Protein AF-A0A520YF77-F1 (afdb_monomer)

Radius of gyration: 31.02 Å; Cα contacts (8 Å, |Δi|>4): 211; chains: 1; bounding box: 46×46×124 Å

Secondary structure (DSSP, 8-state):
-HHHHHHHHHHHHHHHHHS---SS---HHHHHHHHHHHHHHHHHHHHHHHHTTTGGGSPPPSS-S---S-EEE--HHHHHHSTT-SS-THHHHHHHHHHHHHHHHHHHHHHHSPPP-S---HHHHHHHHHHHHHHHHHHHHHHHHHHHHHTT-TTHHHHHHHHHHHHHHHHHHHHHHHHTTT--HHHHHHHHHHHHHHHHHHHHHHHHHHHHHHH-HHHHHHHH-EEETTSPPTTS-HHHHHHHHHHHHHHHHHHHHHHHHHHHHHHHHHHHHHT--

Structure (mmCIF, N/CA/C/O backbone):
data_AF-A0A520YF77-F1
#
_entry.id   AF-A0A520YF77-F1
#
loop_
_atom_site.group_PDB
_atom_site.id
_atom_site.type_symbol
_atom_site.label_atom_id
_atom_site.label_alt_id
_atom_site.label_comp_id
_atom_site.label_asym_id
_atom_site.label_entity_id
_atom_site.label_seq_id
_atom_site.pdbx_PDB_ins_code
_atom_site.Cartn_x
_atom_site.Cartn_y
_atom_site.Cartn_z
_atom_site.occupancy
_atom_site.B_iso_or_equiv
_atom_site.auth_seq_id
_atom_site.auth_comp_id
_atom_site.auth_asym_id
_atom_site.auth_atom_id
_atom_site.pdbx_PDB_model_num
ATOM 1 N N . MET A 1 1 ? -12.487 7.272 -6.185 1.00 71.00 1 MET A N 1
ATOM 2 C CA . MET A 1 1 ? -12.029 6.164 -7.053 1.00 71.00 1 MET A CA 1
ATOM 3 C C . MET A 1 1 ? -12.405 6.350 -8.511 1.00 71.00 1 MET A C 1
ATOM 5 O O . MET A 1 1 ? -11.499 6.341 -9.326 1.00 71.00 1 MET A O 1
ATOM 9 N N . ALA A 1 2 ? -13.673 6.604 -8.851 1.00 75.56 2 ALA A N 1
ATOM 10 C CA . ALA A 1 2 ? -14.076 6.861 -10.242 1.00 75.56 2 ALA A CA 1
ATOM 11 C C . ALA A 1 2 ? -13.262 7.978 -10.929 1.00 75.56 2 ALA A C 1
ATOM 13 O O . ALA A 1 2 ? -12.755 7.780 -12.025 1.00 75.56 2 ALA A O 1
ATOM 14 N N . PHE A 1 3 ? -13.046 9.108 -10.247 1.00 80.12 3 PHE A N 1
ATOM 15 C CA . PHE A 1 3 ? -12.202 10.193 -10.764 1.00 80.12 3 PHE A CA 1
ATOM 16 C C . PHE A 1 3 ? -10.770 9.737 -11.097 1.00 80.12 3 PHE A C 1
ATOM 18 O O . PHE A 1 3 ? -10.266 10.017 -12.179 1.00 80.12 3 PHE A O 1
ATOM 25 N N . TRP A 1 4 ? -10.137 8.980 -10.195 1.00 78.56 4 TRP A N 1
ATOM 26 C CA . TRP A 1 4 ? -8.802 8.426 -10.428 1.00 78.56 4 TRP A CA 1
ATOM 27 C C . TRP A 1 4 ? -8.780 7.478 -11.627 1.00 78.56 4 TRP A C 1
ATOM 29 O O . TRP A 1 4 ? -7.875 7.569 -12.445 1.00 78.56 4 TRP A O 1
ATOM 39 N N . LEU A 1 5 ? -9.786 6.608 -11.752 1.00 77.56 5 LEU A N 1
ATOM 40 C CA . LEU A 1 5 ? -9.884 5.684 -12.878 1.00 77.56 5 LEU A CA 1
ATOM 41 C C . LEU A 1 5 ? -9.918 6.419 -14.208 1.00 77.56 5 LEU A C 1
ATOM 43 O O . LEU A 1 5 ? -9.192 6.055 -15.124 1.00 77.56 5 LEU A O 1
ATOM 47 N N . ILE A 1 6 ? -10.731 7.470 -14.297 1.00 83.50 6 ILE A N 1
ATOM 48 C CA . ILE A 1 6 ? -10.838 8.289 -15.504 1.00 83.50 6 ILE A CA 1
ATOM 49 C C . ILE A 1 6 ? -9.482 8.918 -15.839 1.00 83.50 6 ILE A C 1
ATOM 51 O O . ILE A 1 6 ? -9.039 8.833 -16.982 1.00 83.50 6 ILE A O 1
ATOM 55 N N . LEU A 1 7 ? -8.788 9.480 -14.843 1.00 83.94 7 LEU A N 1
ATOM 56 C CA . LEU A 1 7 ? -7.455 10.051 -15.043 1.00 83.94 7 LEU A CA 1
ATOM 57 C C . LEU A 1 7 ? -6.420 9.003 -15.468 1.00 83.94 7 LEU A C 1
ATOM 59 O O . LEU A 1 7 ? -5.657 9.251 -16.398 1.00 83.94 7 LEU A O 1
ATOM 63 N N . ALA A 1 8 ? -6.395 7.835 -14.824 1.00 79.81 8 ALA A N 1
ATOM 64 C CA . ALA A 1 8 ? -5.453 6.764 -15.136 1.00 79.81 8 ALA A CA 1
ATOM 65 C C . ALA A 1 8 ? -5.700 6.190 -16.539 1.00 79.81 8 ALA A C 1
ATOM 67 O O . ALA A 1 8 ? -4.754 6.045 -17.313 1.00 79.81 8 ALA A O 1
ATOM 68 N N . MET A 1 9 ? -6.964 5.933 -16.894 1.00 81.19 9 MET A N 1
ATOM 69 C CA . MET A 1 9 ? -7.353 5.493 -18.237 1.00 81.19 9 MET A CA 1
ATOM 70 C C . MET A 1 9 ? -6.983 6.536 -19.292 1.00 81.19 9 MET A C 1
ATOM 72 O O . MET A 1 9 ? -6.392 6.178 -20.310 1.00 81.19 9 MET A O 1
ATOM 76 N N . GLY A 1 10 ? -7.270 7.817 -19.042 1.00 85.88 10 GLY A N 1
ATOM 77 C CA . GLY A 1 10 ? -6.910 8.910 -19.944 1.00 85.88 10 GLY A CA 1
ATOM 78 C C . GLY A 1 10 ? -5.399 9.028 -20.142 1.00 85.88 10 GLY A C 1
ATOM 79 O O . GLY A 1 10 ? -4.934 9.087 -21.276 1.00 85.88 10 GLY A O 1
ATOM 80 N N . ALA A 1 11 ? -4.619 8.981 -19.059 1.00 85.25 11 ALA A N 1
ATOM 81 C CA . ALA A 1 11 ? -3.161 9.066 -19.114 1.00 85.25 11 ALA A CA 1
ATOM 82 C C . ALA A 1 11 ? -2.529 7.865 -19.835 1.00 85.25 11 ALA A C 1
ATOM 84 O O . ALA A 1 11 ? -1.642 8.053 -20.666 1.00 85.25 11 ALA A O 1
ATOM 85 N N . CYS A 1 12 ? -3.001 6.642 -19.569 1.00 82.25 12 CYS A N 1
ATOM 86 C CA . CYS A 1 12 ? -2.515 5.447 -20.261 1.00 82.25 12 CYS A CA 1
ATOM 87 C C . CYS A 1 12 ? -2.888 5.474 -21.748 1.00 82.25 12 CYS A C 1
ATOM 89 O O . CYS A 1 12 ? -2.038 5.201 -22.590 1.00 82.25 12 CYS A O 1
ATOM 91 N N . SER A 1 13 ? -4.123 5.867 -22.081 1.00 81.12 13 SER A N 1
ATOM 92 C CA . SER A 1 13 ? -4.574 5.989 -23.475 1.00 81.12 13 SER A CA 1
ATOM 93 C C . SER A 1 13 ? -3.751 7.029 -24.231 1.00 81.12 13 SER A C 1
ATOM 95 O O . SER A 1 13 ? -3.261 6.755 -25.325 1.00 81.12 13 SER A O 1
ATOM 97 N N . LEU A 1 14 ? -3.523 8.196 -23.618 1.00 85.69 14 LEU A N 1
ATOM 98 C CA . LEU A 1 14 ? -2.679 9.241 -24.185 1.00 85.69 14 LEU A CA 1
ATOM 99 C C . LEU A 1 14 ? -1.246 8.732 -24.390 1.00 85.69 14 LEU A C 1
ATOM 101 O O . LEU A 1 14 ? -0.686 8.907 -25.468 1.00 85.69 14 LEU A O 1
ATOM 105 N N . ARG A 1 15 ? -0.668 8.041 -23.401 1.00 81.88 15 ARG A N 1
ATOM 106 C CA . ARG A 1 15 ? 0.686 7.473 -23.488 1.00 81.88 15 ARG A CA 1
ATOM 107 C C . ARG A 1 15 ? 0.819 6.477 -24.637 1.00 81.88 15 ARG A C 1
ATOM 109 O O . ARG A 1 15 ? 1.779 6.576 -25.392 1.00 81.88 15 ARG A O 1
ATOM 116 N N . VAL A 1 16 ? -0.141 5.565 -24.787 1.00 79.94 16 VAL A N 1
ATOM 117 C CA . VAL A 1 16 ? -0.168 4.592 -25.889 1.00 79.94 16 VAL A CA 1
ATOM 118 C C . VAL A 1 16 ? -0.335 5.301 -27.236 1.00 79.94 16 VAL A C 1
ATOM 120 O O . VAL A 1 16 ? 0.355 4.955 -28.186 1.00 79.94 16 VAL A O 1
ATOM 123 N N . SER A 1 17 ? -1.176 6.338 -27.317 1.00 80.12 17 SER A N 1
ATOM 124 C CA . SER A 1 17 ? -1.378 7.099 -28.561 1.00 80.12 17 SER A CA 1
ATOM 125 C C . SER A 1 17 ? -0.153 7.920 -28.989 1.00 80.12 17 SER A C 1
ATOM 127 O O . SER A 1 17 ? 0.119 8.042 -30.181 1.00 80.12 17 SER A O 1
ATOM 129 N N . LEU A 1 18 ? 0.601 8.465 -28.025 1.00 82.12 18 LEU A N 1
ATOM 130 C CA . LEU A 1 18 ? 1.803 9.272 -28.269 1.00 82.12 18 LEU A CA 1
ATOM 131 C C . LEU A 1 18 ? 3.067 8.420 -28.441 1.00 82.12 18 LEU A C 1
ATOM 133 O O . LEU A 1 18 ? 4.043 8.889 -29.024 1.00 82.12 18 LEU A O 1
ATOM 137 N N . GLY A 1 19 ? 3.063 7.184 -27.937 1.00 69.25 19 GLY A N 1
ATOM 138 C CA . GLY A 1 19 ? 4.111 6.184 -28.132 1.00 69.25 19 GLY A CA 1
ATOM 139 C C . GLY A 1 19 ? 4.112 5.643 -29.561 1.00 69.25 19 GLY A C 1
ATOM 140 O O . GLY A 1 19 ? 3.800 4.482 -29.773 1.00 69.25 19 GLY A O 1
ATOM 141 N N . SER A 1 20 ? 4.395 6.523 -30.522 1.00 53.84 20 SER A N 1
ATOM 142 C CA . SER A 1 20 ? 4.645 6.298 -31.951 1.00 53.84 20 SER A CA 1
ATOM 143 C C . SER A 1 20 ? 4.077 5.009 -32.564 1.00 53.84 20 SER A C 1
ATOM 145 O O . SER A 1 20 ? 4.687 3.938 -32.532 1.00 53.84 20 SER A O 1
ATOM 147 N N . VAL A 1 21 ? 2.955 5.220 -33.246 1.00 50.84 21 VAL A N 1
ATOM 148 C CA . VAL A 1 21 ? 2.422 4.513 -34.412 1.00 50.84 21 VAL A CA 1
ATOM 149 C C . VAL A 1 21 ? 3.535 4.161 -35.419 1.00 50.84 21 VAL A C 1
ATOM 151 O O . VAL A 1 21 ? 3.810 4.901 -36.358 1.00 50.84 21 VAL A O 1
ATOM 154 N N . GLY A 1 22 ? 4.183 3.012 -35.245 1.00 52.59 22 GLY A N 1
ATOM 155 C CA . GLY A 1 22 ? 4.529 2.170 -36.388 1.00 52.59 22 GLY A CA 1
ATOM 156 C C . GLY A 1 22 ? 3.291 1.330 -36.675 1.00 52.59 22 GLY A C 1
ATOM 157 O O . GLY A 1 22 ? 2.716 0.799 -35.733 1.00 52.59 22 GLY A O 1
ATOM 158 N N . ALA A 1 23 ? 2.831 1.253 -37.922 1.00 52.69 23 ALA A N 1
ATOM 159 C CA . ALA A 1 23 ? 1.575 0.612 -38.337 1.00 52.69 23 ALA A CA 1
ATOM 160 C C . ALA A 1 23 ? 1.544 -0.932 -38.170 1.00 52.69 23 ALA A C 1
ATOM 162 O O . ALA A 1 23 ? 1.091 -1.653 -39.054 1.00 52.69 23 ALA A O 1
ATOM 163 N N . GLY A 1 24 ? 2.061 -1.453 -37.058 1.00 61.75 24 GLY A N 1
ATOM 164 C CA . GLY A 1 24 ? 1.912 -2.830 -36.616 1.00 61.75 24 GLY A CA 1
ATOM 165 C C . GLY A 1 24 ? 0.751 -2.944 -35.632 1.00 61.75 24 GLY A C 1
ATOM 166 O O . GLY A 1 24 ? 0.480 -2.027 -34.857 1.00 61.75 24 GLY A O 1
ATOM 167 N N . SER A 1 25 ? 0.048 -4.073 -35.671 1.00 64.88 25 SER A N 1
ATOM 168 C CA . SER A 1 25 ? -0.986 -4.429 -34.698 1.00 64.88 25 SER A CA 1
ATOM 169 C C . SER A 1 25 ? -0.480 -4.235 -33.267 1.00 64.88 25 SER A C 1
ATOM 171 O O . SER A 1 25 ? 0.613 -4.700 -32.945 1.00 64.88 25 SER A O 1
ATOM 173 N N . THR A 1 26 ? -1.274 -3.587 -32.411 1.00 69.62 26 THR A N 1
ATOM 174 C CA . THR A 1 26 ? -0.996 -3.482 -30.974 1.00 69.62 26 THR A CA 1
ATOM 175 C C . THR A 1 26 ? -0.828 -4.881 -30.390 1.00 69.62 26 THR A C 1
ATOM 177 O O . THR A 1 26 ? -1.806 -5.611 -30.237 1.00 69.62 26 THR A O 1
ATOM 180 N N . ASP A 1 27 ? 0.411 -5.261 -30.090 1.00 83.69 27 ASP A N 1
ATOM 181 C CA . ASP A 1 27 ? 0.684 -6.526 -29.426 1.00 83.69 27 ASP A CA 1
ATOM 182 C C . ASP A 1 27 ? 0.182 -6.464 -27.977 1.00 83.69 27 ASP A C 1
ATOM 184 O O . ASP A 1 27 ? 0.326 -5.453 -27.276 1.00 83.69 27 ASP A O 1
ATOM 188 N N . LEU A 1 28 ? -0.409 -7.566 -27.517 1.00 84.44 28 LEU A N 1
ATOM 189 C CA . LEU A 1 28 ? -0.899 -7.695 -26.150 1.00 84.44 28 LEU A CA 1
ATOM 190 C C . LEU A 1 28 ? 0.247 -7.510 -25.148 1.00 84.44 28 LEU A C 1
ATOM 192 O O . LEU A 1 28 ? 0.018 -6.953 -24.077 1.00 84.44 28 LEU A O 1
ATOM 196 N N . GLY A 1 29 ? 1.476 -7.898 -25.508 1.00 84.88 29 GLY A N 1
ATOM 197 C CA . GLY A 1 29 ? 2.669 -7.685 -24.687 1.00 84.88 29 GLY A CA 1
ATOM 198 C C . GLY A 1 29 ? 2.919 -6.213 -24.338 1.00 84.88 29 GLY A C 1
ATOM 199 O O . GLY A 1 29 ? 3.273 -5.906 -23.200 1.00 84.88 29 GLY A O 1
ATOM 200 N N . THR A 1 30 ? 2.655 -5.292 -25.271 1.00 84.75 30 THR A N 1
ATOM 201 C CA . THR A 1 30 ? 2.809 -3.845 -25.048 1.00 84.75 30 THR A CA 1
ATOM 202 C C . THR A 1 30 ? 1.647 -3.261 -24.245 1.00 84.75 30 THR A C 1
ATOM 204 O O . THR A 1 30 ? 1.854 -2.380 -23.413 1.00 84.75 30 THR A O 1
ATOM 207 N N . ALA A 1 31 ? 0.418 -3.740 -24.459 1.00 88.06 31 ALA A N 1
ATOM 208 C CA . ALA A 1 31 ? -0.769 -3.215 -23.778 1.00 88.06 31 ALA A CA 1
ATOM 209 C C . ALA A 1 31 ? -0.937 -3.747 -22.342 1.00 88.06 31 ALA A C 1
ATOM 211 O O . ALA A 1 31 ? -1.440 -3.037 -21.466 1.00 88.06 31 ALA A O 1
ATOM 212 N N . LEU A 1 32 ? -0.519 -4.991 -22.090 1.00 92.62 32 LEU A N 1
ATOM 213 C CA . LEU A 1 32 ? -0.766 -5.714 -20.843 1.00 92.62 32 LEU A CA 1
ATOM 214 C C . LEU A 1 32 ? -0.290 -4.964 -19.584 1.00 92.62 32 LEU A C 1
ATOM 216 O O . LEU A 1 32 ? -1.088 -4.856 -18.653 1.00 92.62 32 LEU A O 1
ATOM 220 N N . PRO A 1 33 ? 0.927 -4.393 -19.519 1.00 93.31 33 PRO A N 1
ATOM 221 C CA . PRO A 1 33 ? 1.383 -3.634 -18.354 1.00 93.31 33 PRO A CA 1
ATOM 222 C C . PRO A 1 33 ? 0.439 -2.491 -17.970 1.00 93.31 33 PRO A C 1
ATOM 224 O O . PRO A 1 33 ? 0.083 -2.347 -16.803 1.00 93.31 33 PRO A O 1
ATOM 227 N N . TYR A 1 34 ? -0.042 -1.725 -18.951 1.00 92.19 34 TYR A N 1
ATOM 228 C CA . TYR A 1 34 ? -0.964 -0.611 -18.718 1.00 92.19 34 TYR A CA 1
ATOM 229 C C . TYR A 1 34 ? -2.345 -1.094 -18.264 1.00 92.19 34 TYR A C 1
ATOM 231 O O . TYR A 1 34 ? -2.938 -0.513 -17.354 1.00 92.19 34 TY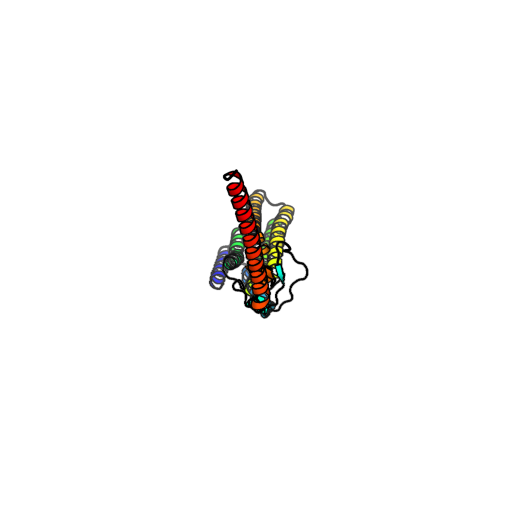R A O 1
ATOM 239 N N . ILE A 1 35 ? -2.837 -2.191 -18.850 1.00 92.56 35 ILE A N 1
ATOM 240 C CA . ILE A 1 35 ? -4.085 -2.832 -18.416 1.00 92.56 35 ILE A CA 1
ATOM 241 C C . ILE A 1 35 ? -3.956 -3.281 -16.958 1.00 92.56 35 ILE A C 1
ATOM 243 O O . ILE A 1 35 ? -4.830 -2.981 -16.145 1.00 92.56 35 ILE A O 1
ATOM 247 N N . LEU A 1 36 ? -2.856 -3.950 -16.600 1.00 96.12 36 LEU A N 1
ATOM 248 C CA . LEU A 1 36 ? -2.612 -4.417 -15.237 1.00 96.12 36 LEU A CA 1
ATOM 249 C C . LEU A 1 36 ? -2.543 -3.253 -14.244 1.00 96.12 36 LEU A C 1
ATOM 251 O O . LEU A 1 36 ? -3.187 -3.319 -13.200 1.00 96.12 36 LEU A O 1
ATOM 255 N N . VAL A 1 37 ? -1.834 -2.174 -14.582 1.00 94.19 37 VAL A N 1
ATOM 256 C CA . VAL A 1 37 ? -1.714 -0.966 -13.748 1.00 94.19 37 VAL A CA 1
ATOM 257 C C . VAL A 1 37 ? -3.080 -0.367 -13.391 1.00 94.19 37 VAL A C 1
ATOM 259 O O . VAL A 1 37 ? -3.278 0.095 -12.267 1.00 94.19 37 VAL A O 1
ATOM 262 N N . ILE A 1 38 ? -4.037 -0.390 -14.321 1.00 91.44 38 ILE A N 1
ATOM 263 C CA . ILE A 1 38 ? -5.386 0.148 -14.100 1.00 91.44 38 ILE A CA 1
ATOM 264 C C . ILE A 1 38 ? -6.272 -0.862 -13.360 1.00 91.44 38 ILE A C 1
ATOM 266 O O . ILE A 1 38 ? -6.973 -0.507 -12.410 1.00 91.44 38 ILE A O 1
ATOM 270 N N . VAL A 1 39 ? -6.273 -2.118 -13.809 1.00 94.62 39 VAL A N 1
ATOM 271 C CA . VAL A 1 39 ? -7.269 -3.121 -13.407 1.00 94.62 39 VAL A CA 1
ATOM 272 C C . VAL A 1 39 ? -6.913 -3.790 -12.082 1.00 94.62 39 VAL A C 1
ATOM 274 O O . VAL A 1 39 ? -7.801 -4.016 -11.260 1.00 94.62 39 VAL A O 1
ATOM 277 N N . MET A 1 40 ? -5.638 -4.093 -11.833 1.00 97.00 40 MET A N 1
ATOM 278 C CA . MET A 1 40 ? -5.222 -4.844 -10.642 1.00 97.00 40 MET A CA 1
ATOM 279 C C . MET A 1 40 ? -5.618 -4.192 -9.312 1.00 97.00 40 MET A C 1
ATOM 281 O O . MET A 1 40 ? -6.241 -4.892 -8.510 1.00 97.00 40 MET A O 1
ATOM 285 N N . PRO A 1 41 ? -5.406 -2.882 -9.064 1.00 94.88 41 PRO A N 1
ATOM 286 C CA . PRO A 1 41 ? -5.855 -2.278 -7.810 1.00 94.88 41 PRO A CA 1
ATOM 287 C C . PRO A 1 41 ? -7.380 -2.360 -7.625 1.00 94.88 41 PRO A C 1
ATOM 289 O O . PRO A 1 41 ? -7.849 -2.532 -6.500 1.00 94.88 41 PRO A O 1
ATOM 292 N N . LEU A 1 42 ? -8.175 -2.315 -8.703 1.00 95.06 42 LEU A N 1
ATOM 293 C CA . LEU A 1 42 ? -9.632 -2.483 -8.625 1.00 95.06 42 LEU A CA 1
ATOM 294 C C . LEU A 1 42 ? -10.037 -3.913 -8.288 1.00 95.06 42 LEU A C 1
ATOM 296 O O . LEU A 1 42 ? -10.900 -4.125 -7.434 1.00 95.06 42 LEU A O 1
ATOM 300 N N . VAL A 1 43 ? -9.407 -4.889 -8.942 1.00 97.12 43 VAL A N 1
ATOM 301 C CA . VAL A 1 43 ? -9.629 -6.309 -8.657 1.00 97.12 43 VAL A CA 1
ATOM 302 C C . VAL A 1 43 ? -9.255 -6.598 -7.206 1.00 97.12 43 VAL A C 1
ATOM 304 O O . VAL A 1 43 ? -10.050 -7.187 -6.475 1.00 97.12 43 VAL A O 1
ATOM 307 N N . SER A 1 44 ? -8.105 -6.107 -6.741 1.00 97.69 44 SER A N 1
ATOM 308 C CA . SER A 1 44 ? -7.680 -6.239 -5.347 1.00 97.69 44 SER A CA 1
ATOM 309 C C . SER A 1 44 ? -8.626 -5.545 -4.366 1.00 97.69 44 SER A C 1
ATOM 311 O O . SER A 1 44 ? -8.935 -6.130 -3.331 1.00 97.69 44 SER A O 1
ATOM 313 N N . MET A 1 45 ? -9.151 -4.355 -4.688 1.00 97.31 45 MET A N 1
ATOM 314 C CA . MET A 1 45 ? -10.188 -3.685 -3.888 1.00 97.31 45 MET A CA 1
ATOM 315 C C . MET A 1 45 ? -11.436 -4.563 -3.758 1.00 97.31 45 MET A C 1
ATOM 317 O O . MET A 1 45 ? -11.922 -4.783 -2.650 1.00 97.31 45 MET A O 1
ATOM 321 N N . GLY A 1 46 ? -11.955 -5.073 -4.879 1.00 97.62 46 GLY A N 1
ATOM 322 C CA . GLY A 1 46 ? -13.161 -5.902 -4.906 1.00 97.62 46 GLY A CA 1
ATOM 323 C C . GLY A 1 46 ? -12.985 -7.205 -4.126 1.00 97.62 46 GLY A C 1
ATOM 324 O O . GLY A 1 46 ? -13.827 -7.553 -3.295 1.00 97.62 46 GLY A O 1
ATOM 325 N N . LEU A 1 47 ? -11.854 -7.885 -4.327 1.00 98.25 47 LEU A N 1
ATOM 326 C CA . LEU A 1 47 ? -11.503 -9.094 -3.585 1.00 98.25 47 LEU A CA 1
ATOM 327 C C . LEU A 1 47 ? -11.349 -8.815 -2.087 1.00 98.25 47 LEU A C 1
ATOM 329 O O . LEU A 1 47 ? -11.903 -9.555 -1.279 1.00 98.25 47 LEU A O 1
ATOM 333 N N . ALA A 1 48 ? -10.668 -7.733 -1.703 1.00 97.94 48 ALA A N 1
ATOM 334 C CA . ALA A 1 48 ? -10.502 -7.358 -0.302 1.00 97.94 48 ALA A CA 1
ATOM 335 C C . ALA A 1 48 ? -11.834 -6.983 0.360 1.00 97.94 48 ALA A C 1
ATOM 337 O O . ALA A 1 48 ? -12.068 -7.352 1.508 1.00 97.94 48 ALA A O 1
ATOM 338 N N . LEU A 1 49 ? -12.735 -6.291 -0.347 1.00 97.88 49 LEU A N 1
ATOM 339 C CA . LEU A 1 49 ? -14.069 -5.962 0.165 1.00 97.88 49 LEU A CA 1
ATOM 340 C C . LEU A 1 49 ? -14.895 -7.218 0.443 1.00 97.88 49 LEU A C 1
ATOM 342 O O . LEU A 1 49 ? -15.619 -7.249 1.437 1.00 97.88 49 LEU A O 1
ATOM 346 N N . LYS A 1 50 ? -14.769 -8.237 -0.415 1.00 98.12 50 LYS A N 1
ATOM 347 C CA . LYS A 1 50 ? -15.410 -9.541 -0.226 1.00 98.12 50 LYS A CA 1
ATOM 348 C C . LYS A 1 50 ? -14.765 -10.325 0.917 1.00 98.12 50 LYS A C 1
ATOM 350 O O . LYS A 1 50 ? -15.478 -10.842 1.768 1.00 98.12 50 LYS A O 1
ATOM 355 N N . TRP A 1 51 ? -13.435 -10.401 0.957 1.00 98.00 51 TRP A N 1
ATOM 356 C CA . TRP A 1 51 ? -12.705 -11.148 1.987 1.00 98.00 51 TRP A CA 1
ATOM 357 C C . TRP A 1 51 ? -12.942 -10.548 3.377 1.00 98.00 51 TRP A C 1
ATOM 359 O O . TRP A 1 51 ? -13.242 -11.257 4.332 1.00 98.00 51 TRP A O 1
ATOM 369 N N . PHE A 1 52 ? -12.873 -9.224 3.495 1.00 97.81 52 PHE A N 1
ATOM 370 C CA . PHE A 1 52 ? -13.041 -8.509 4.757 1.00 97.81 52 PHE A CA 1
ATOM 371 C C . PHE A 1 52 ? -14.489 -8.080 5.026 1.00 97.81 52 PHE A C 1
ATOM 373 O O . PHE A 1 52 ? -14.704 -7.121 5.770 1.00 97.81 52 PHE A O 1
ATOM 380 N N . ALA A 1 53 ? -15.480 -8.767 4.443 1.00 97.25 53 ALA A N 1
ATOM 381 C CA . ALA A 1 53 ? -16.895 -8.490 4.697 1.00 97.25 53 ALA A CA 1
ATOM 382 C C . ALA A 1 53 ? -17.207 -8.516 6.206 1.00 97.25 53 ALA A C 1
ATOM 384 O O . ALA A 1 53 ? -17.794 -7.562 6.717 1.00 97.25 53 ALA A O 1
ATOM 385 N N . ASP A 1 54 ? -16.667 -9.518 6.910 1.00 96.19 54 ASP A N 1
ATOM 386 C CA . ASP A 1 54 ? -16.789 -9.716 8.360 1.00 96.19 54 ASP A CA 1
ATOM 387 C C . ASP A 1 54 ? -15.507 -9.349 9.126 1.00 96.19 54 ASP A C 1
ATOM 389 O O . ASP A 1 54 ? -15.141 -9.990 10.114 1.00 96.19 54 ASP A O 1
ATOM 393 N N . GLY A 1 55 ? -14.792 -8.315 8.670 1.00 94.75 55 GLY A N 1
ATOM 394 C CA . GLY A 1 55 ? -13.491 -7.921 9.224 1.00 94.75 55 GLY A CA 1
ATOM 395 C C . GLY A 1 55 ? -13.463 -7.739 10.750 1.00 94.75 55 GLY A C 1
ATOM 396 O O . GLY A 1 55 ? -12.482 -8.112 11.388 1.00 94.75 55 GLY A O 1
ATOM 397 N N . GLU A 1 56 ? -14.550 -7.241 11.345 1.00 93.25 56 GLU A N 1
ATOM 398 C CA . GLU A 1 56 ? -14.676 -7.011 12.796 1.00 93.25 56 GLU A CA 1
ATOM 399 C C . GLU A 1 56 ? -14.756 -8.296 13.636 1.00 93.25 56 GLU A C 1
ATOM 401 O O . GLU A 1 56 ? -14.463 -8.265 14.833 1.00 93.25 56 GLU A O 1
ATOM 406 N N . ASN A 1 57 ? -15.169 -9.409 13.026 1.00 93.50 57 ASN A N 1
ATOM 407 C CA . ASN A 1 57 ? -15.343 -10.699 13.698 1.00 93.50 57 ASN A CA 1
ATOM 408 C C . ASN A 1 57 ? -14.128 -11.620 13.515 1.00 93.50 57 ASN A C 1
ATOM 410 O O . ASN A 1 57 ? -14.104 -12.728 14.047 1.00 93.50 57 ASN A O 1
ATOM 414 N N . MET A 1 58 ? -13.115 -11.181 12.762 1.00 95.19 58 MET A N 1
ATOM 415 C CA . MET A 1 58 ? -11.902 -11.963 12.546 1.00 95.19 58 MET A CA 1
ATOM 416 C C . MET A 1 58 ? -11.104 -12.130 13.843 1.00 95.19 58 MET A C 1
ATOM 418 O O . MET A 1 58 ? -11.059 -11.242 14.698 1.00 95.19 58 MET A O 1
ATOM 422 N N . ALA A 1 59 ? -10.434 -13.277 13.969 1.00 93.12 59 ALA A N 1
ATOM 423 C CA . ALA A 1 59 ? -9.634 -13.595 15.141 1.00 93.12 59 ALA A CA 1
ATOM 424 C C . ALA A 1 59 ? -8.520 -12.559 15.370 1.00 93.12 59 ALA A C 1
ATOM 426 O O . ALA A 1 59 ? -7.833 -12.114 14.445 1.00 93.12 59 ALA A O 1
ATOM 427 N N . GLN A 1 60 ? -8.328 -12.192 16.637 1.00 92.50 60 GLN A N 1
ATOM 428 C CA . GLN A 1 60 ? -7.199 -11.366 17.047 1.00 92.50 60 GLN A CA 1
ATOM 429 C C . GLN A 1 60 ? -5.910 -12.185 16.923 1.00 92.50 60 GLN A C 1
ATOM 431 O O . GLN A 1 60 ? -5.898 -13.342 17.333 1.00 92.50 60 GLN A O 1
ATOM 436 N N . PRO A 1 61 ? -4.806 -11.629 16.405 1.00 90.06 61 PRO A N 1
ATOM 437 C CA . PRO A 1 61 ? -3.647 -12.457 16.122 1.00 90.06 61 PRO A CA 1
ATOM 438 C C . PRO A 1 61 ? -2.732 -12.573 17.353 1.00 90.06 61 PRO A C 1
ATOM 440 O O . PRO A 1 61 ? -2.411 -11.561 17.987 1.00 90.06 61 PRO A O 1
ATOM 443 N N . ASP A 1 62 ? -2.244 -13.782 17.638 1.00 87.50 62 ASP A N 1
ATOM 444 C CA . ASP A 1 62 ? -1.575 -14.144 18.902 1.00 87.50 62 ASP A CA 1
ATOM 445 C C . ASP A 1 62 ? -0.328 -13.305 19.218 1.00 87.50 62 ASP A C 1
ATOM 447 O O . ASP A 1 62 ? -0.113 -12.857 20.349 1.00 87.50 62 ASP A O 1
ATOM 451 N N . LEU A 1 63 ? 0.489 -13.025 18.197 1.00 85.19 63 LEU A N 1
ATOM 452 C CA . LEU A 1 63 ? 1.745 -12.292 18.359 1.00 85.19 63 LEU A CA 1
ATOM 453 C C . LEU A 1 63 ? 1.517 -10.785 18.559 1.00 85.19 63 LEU A C 1
ATOM 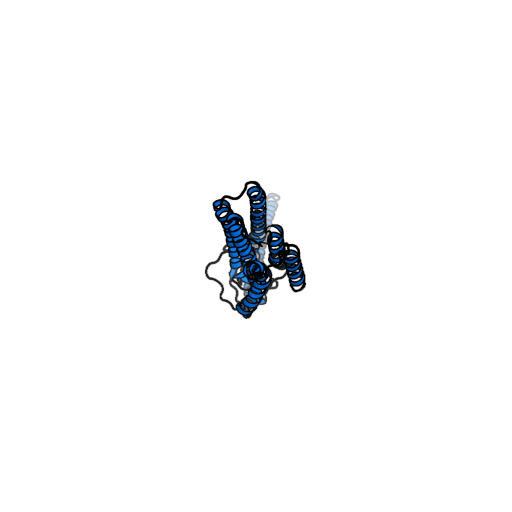455 O O . LEU A 1 63 ? 1.216 -10.057 17.623 1.00 85.19 63 LEU A O 1
ATOM 459 N N . ARG A 1 64 ? 1.709 -10.262 19.767 1.00 79.62 64 ARG A N 1
ATOM 460 C CA . ARG A 1 64 ? 1.405 -8.853 20.085 1.00 79.62 64 ARG A CA 1
ATOM 461 C C . ARG A 1 64 ? 2.567 -7.911 19.720 1.00 79.62 64 ARG A C 1
ATOM 463 O O . ARG A 1 64 ? 3.532 -7.843 20.473 1.00 79.62 64 ARG A O 1
ATOM 470 N N . LEU A 1 65 ? 2.431 -7.132 18.635 1.00 71.25 65 LEU A N 1
ATOM 471 C CA . LEU A 1 65 ? 3.440 -6.137 18.204 1.00 71.25 65 LEU A CA 1
ATOM 472 C C . LEU A 1 65 ? 3.651 -4.984 19.202 1.00 71.25 65 LEU A C 1
ATOM 474 O O . LEU A 1 65 ? 4.763 -4.500 19.360 1.00 71.25 65 LEU A O 1
ATOM 478 N N . ALA A 1 66 ? 2.593 -4.540 19.885 1.00 71.38 66 ALA A N 1
ATOM 479 C CA . ALA A 1 66 ? 2.680 -3.477 20.883 1.00 71.38 66 ALA A CA 1
ATOM 480 C C . ALA A 1 66 ? 2.475 -4.053 22.288 1.00 71.38 66 ALA A C 1
ATOM 482 O O . ALA A 1 66 ? 1.380 -4.528 22.624 1.00 71.38 66 ALA A O 1
ATOM 483 N N . ARG A 1 67 ? 3.542 -4.008 23.094 1.00 77.56 67 ARG A N 1
ATOM 484 C CA . ARG A 1 67 ? 3.532 -4.323 24.534 1.00 77.56 67 ARG A CA 1
ATOM 485 C C . ARG A 1 67 ? 3.653 -3.080 25.422 1.00 77.56 67 ARG A C 1
ATOM 487 O O . ARG A 1 67 ? 3.499 -3.189 26.630 1.00 77.56 67 ARG A O 1
ATOM 494 N N . PHE A 1 68 ? 3.918 -1.912 24.841 1.00 81.19 68 PHE A N 1
ATOM 495 C CA . PHE A 1 68 ? 4.085 -0.674 25.596 1.00 81.19 68 PHE A CA 1
ATOM 496 C C . PHE A 1 68 ? 2.742 -0.157 26.111 1.00 81.19 68 PHE A C 1
A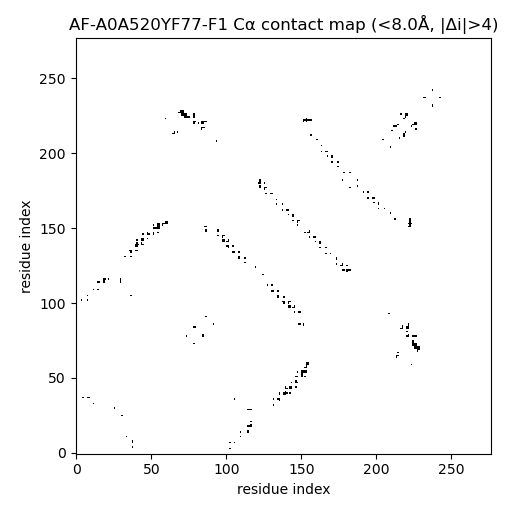TOM 498 O O . PHE A 1 68 ? 1.835 0.060 25.312 1.00 81.19 68 PHE A O 1
ATOM 505 N N . GLY A 1 69 ? 2.637 0.068 27.423 1.00 83.06 69 GLY A N 1
ATOM 506 C CA . GLY A 1 69 ? 1.459 0.625 28.099 1.00 83.06 69 GLY A CA 1
ATOM 507 C C . GLY A 1 69 ? 0.657 -0.394 28.921 1.00 83.06 69 GLY A C 1
ATOM 508 O O . GLY A 1 69 ? 0.756 -1.605 28.726 1.00 83.06 69 GLY A O 1
ATOM 509 N N . LYS A 1 70 ? -0.152 0.106 29.864 1.00 88.56 70 LYS A N 1
ATOM 510 C CA . LYS A 1 70 ? -1.042 -0.706 30.713 1.00 88.56 70 LYS A CA 1
ATOM 511 C C . LYS A 1 70 ? -2.388 -0.908 30.013 1.00 88.56 70 LYS A C 1
ATOM 513 O O . LYS A 1 70 ? -3.329 -0.147 30.236 1.00 88.56 70 LYS A O 1
ATOM 518 N N . TRP A 1 71 ? -2.464 -1.922 29.156 1.00 92.06 71 TRP A N 1
ATOM 519 C CA . TRP A 1 71 ? -3.662 -2.240 28.374 1.00 92.06 71 TRP A CA 1
ATOM 520 C C . TRP A 1 71 ? -4.415 -3.440 28.946 1.00 92.06 71 TRP A C 1
ATOM 522 O O . TRP A 1 71 ? -3.807 -4.464 29.256 1.00 92.06 71 TRP A O 1
ATOM 532 N N . ARG A 1 72 ? -5.743 -3.337 29.012 1.00 91.75 72 ARG A N 1
ATOM 533 C CA . ARG A 1 72 ? -6.656 -4.447 29.301 1.00 91.75 72 ARG A CA 1
ATOM 534 C C . ARG A 1 72 ? -7.338 -4.879 28.004 1.00 91.75 72 ARG A C 1
ATOM 536 O O . ARG A 1 72 ? -7.750 -4.032 27.213 1.00 91.75 72 ARG A O 1
ATOM 543 N N . VAL A 1 73 ? -7.426 -6.188 27.779 1.00 92.88 73 VAL A N 1
ATOM 544 C CA . VAL A 1 73 ? -8.193 -6.757 26.661 1.00 92.88 73 VAL A CA 1
ATOM 545 C C . VAL A 1 73 ? -9.677 -6.649 26.990 1.00 92.88 73 VAL A C 1
ATOM 547 O O . VAL A 1 73 ? -10.068 -6.932 28.120 1.00 92.88 73 VAL A O 1
ATOM 550 N N . VAL A 1 74 ? -10.470 -6.227 26.014 1.00 93.62 74 VAL A N 1
ATOM 551 C CA . VAL A 1 74 ? -11.927 -6.113 26.120 1.00 93.62 74 VAL A CA 1
ATOM 552 C C . VAL A 1 74 ? -12.590 -6.961 25.047 1.00 93.62 74 VAL A C 1
ATOM 554 O O . VAL A 1 74 ? -11.963 -7.306 24.041 1.00 93.62 74 VAL A O 1
ATOM 557 N N . ASP A 1 75 ? -13.852 -7.309 25.265 1.00 92.25 75 ASP A N 1
ATOM 558 C CA . ASP A 1 75 ? -14.644 -7.959 24.229 1.00 92.25 75 ASP A CA 1
ATOM 559 C C . ASP A 1 75 ? -14.981 -6.980 23.080 1.00 92.25 75 ASP A C 1
A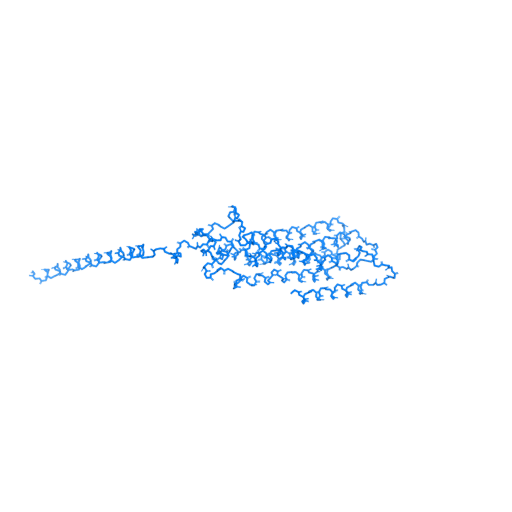TOM 561 O O . ASP A 1 75 ? -14.740 -5.768 23.148 1.00 92.25 75 ASP A O 1
ATOM 565 N N . SER A 1 76 ? -15.521 -7.520 21.986 1.00 92.25 76 SER A N 1
ATOM 566 C CA . SER A 1 76 ? -15.888 -6.727 20.805 1.00 92.25 76 SER A CA 1
ATOM 567 C C . SER A 1 76 ? -16.996 -5.707 21.106 1.00 92.25 76 SER A C 1
ATOM 569 O O . SER A 1 76 ? -16.964 -4.595 20.581 1.00 92.25 76 SER A O 1
ATOM 571 N N . ALA A 1 77 ? -17.951 -6.034 21.983 1.00 93.25 77 ALA A N 1
ATOM 572 C CA . ALA A 1 77 ? -19.063 -5.147 22.322 1.00 93.25 77 ALA A CA 1
ATOM 573 C C . ALA A 1 77 ? -18.583 -3.924 23.124 1.00 93.25 77 ALA A C 1
ATOM 575 O O . ALA A 1 77 ? -18.913 -2.787 22.788 1.00 93.25 77 ALA A O 1
ATOM 576 N N . GLN A 1 78 ? -17.724 -4.144 24.118 1.00 93.19 78 GLN A N 1
ATOM 577 C CA . GLN A 1 78 ? -17.044 -3.120 24.903 1.00 93.19 78 GLN A CA 1
ATOM 578 C C . GLN A 1 78 ? -16.139 -2.250 24.028 1.00 93.19 78 GLN A C 1
ATOM 580 O O . GLN A 1 78 ? -16.141 -1.027 24.169 1.00 93.19 78 GLN A O 1
ATOM 585 N N . ALA A 1 79 ? -15.387 -2.854 23.098 1.00 94.88 79 ALA A N 1
ATOM 586 C CA . ALA A 1 79 ? -14.579 -2.099 22.145 1.00 94.88 79 ALA A CA 1
ATOM 587 C C . ALA A 1 79 ? -15.454 -1.182 21.276 1.00 94.88 79 ALA A C 1
ATOM 589 O O . ALA A 1 79 ? -15.131 -0.005 21.142 1.00 94.88 79 ALA A O 1
ATOM 590 N N . LYS A 1 80 ? -16.575 -1.690 20.746 1.00 95.06 80 LYS A N 1
ATOM 591 C CA . LYS A 1 80 ? -17.530 -0.937 19.911 1.00 95.06 80 LYS A CA 1
ATOM 592 C C . LYS A 1 80 ? -18.234 0.192 20.658 1.00 95.06 80 LYS A C 1
ATOM 594 O O . LYS A 1 80 ? -18.473 1.243 20.074 1.00 95.06 80 LYS A O 1
ATOM 599 N N . ALA A 1 81 ? -18.534 -0.008 21.939 1.00 94.75 81 ALA A N 1
ATOM 600 C CA . ALA A 1 81 ? -19.127 1.017 22.793 1.00 94.75 81 ALA A CA 1
ATOM 601 C C . ALA A 1 81 ? -18.150 2.162 23.122 1.00 94.75 81 ALA A C 1
ATOM 603 O O . ALA A 1 81 ? -18.567 3.231 23.569 1.00 94.75 81 ALA A O 1
ATOM 604 N N . HIS A 1 82 ? -16.844 1.965 22.918 1.00 94.50 82 HIS A N 1
ATOM 605 C CA . HIS A 1 82 ? -15.842 2.964 23.255 1.00 94.50 82 HIS A CA 1
ATOM 606 C C . HIS A 1 82 ? -15.872 4.155 22.265 1.00 94.50 82 HIS A C 1
ATOM 608 O O . HIS A 1 82 ? -15.789 3.941 21.055 1.00 94.50 82 HIS A O 1
ATOM 614 N N . PRO A 1 83 ? -15.849 5.428 22.722 1.00 94.81 83 PRO A N 1
ATOM 615 C CA . PRO A 1 83 ? -15.960 6.610 21.843 1.00 94.81 83 PRO A CA 1
ATOM 616 C C . PRO A 1 83 ? -14.873 6.736 20.762 1.00 94.81 83 PRO A C 1
ATOM 618 O O . PRO A 1 83 ? -15.038 7.406 19.745 1.00 94.81 83 PRO A O 1
ATOM 621 N N . LEU A 1 84 ? -13.716 6.111 20.996 1.00 95.62 84 LEU A N 1
ATOM 622 C CA . LEU A 1 84 ? -12.597 6.070 20.047 1.00 95.62 84 LEU A CA 1
ATOM 623 C C . LEU A 1 84 ? -12.652 4.885 19.072 1.00 95.62 84 LEU A C 1
ATOM 625 O O . LEU A 1 84 ? -11.684 4.681 18.343 1.00 95.62 84 LEU A O 1
ATOM 629 N N . TYR A 1 85 ? -13.720 4.093 19.054 1.00 96.31 85 TYR A N 1
ATOM 630 C CA . TYR A 1 85 ? -13.859 3.004 18.096 1.00 96.31 85 TYR A CA 1
ATOM 631 C C . TYR A 1 85 ? -14.110 3.539 16.679 1.00 96.31 85 TYR A C 1
ATOM 633 O O . TYR A 1 85 ? -14.873 4.483 16.474 1.00 96.31 85 TYR A O 1
ATOM 641 N N . GLY A 1 86 ? -13.440 2.950 15.689 1.00 94.25 86 GLY A N 1
ATOM 642 C CA . GLY A 1 86 ? -13.613 3.268 14.273 1.00 94.25 86 GLY A CA 1
ATOM 643 C C . GLY A 1 86 ? -12.531 4.175 13.678 1.00 94.25 86 GLY A C 1
ATOM 644 O O . GLY A 1 86 ? -11.572 4.593 14.333 1.00 94.25 86 GLY A O 1
ATOM 645 N N . ALA A 1 87 ? -12.694 4.471 12.387 1.00 92.12 87 ALA A N 1
ATOM 646 C CA . ALA A 1 87 ? -11.658 5.040 11.528 1.00 92.12 87 ALA A CA 1
ATOM 647 C C . ALA A 1 87 ? -11.685 6.579 11.402 1.00 92.12 87 ALA A C 1
ATOM 649 O O . ALA A 1 87 ? -11.433 7.113 10.327 1.00 92.12 87 ALA A O 1
ATOM 650 N N . SER A 1 88 ? -11.988 7.308 12.479 1.00 93.44 88 SER A N 1
ATOM 651 C CA . SER A 1 88 ? -12.047 8.780 12.467 1.00 93.44 88 SER A CA 1
ATOM 652 C C . SER A 1 88 ? -10.748 9.465 12.932 1.00 93.44 88 SER A C 1
ATOM 654 O O . SER A 1 88 ? -9.812 8.830 13.433 1.00 93.44 88 SER A O 1
ATOM 656 N N . GLY A 1 89 ? -10.675 10.791 12.762 1.00 93.69 89 GLY A N 1
ATOM 657 C CA . GLY A 1 89 ? -9.528 11.617 13.160 1.00 93.69 89 GLY A CA 1
ATOM 658 C C . GLY A 1 89 ? -8.282 11.347 12.311 1.00 93.69 89 GLY A C 1
ATOM 659 O O . GLY A 1 89 ? -8.380 11.211 11.097 1.00 93.69 89 GLY A O 1
ATOM 660 N N . ILE A 1 90 ? -7.116 11.216 12.954 1.00 95.31 90 ILE A N 1
ATOM 661 C CA . ILE A 1 90 ? -5.821 10.941 12.290 1.00 95.31 90 ILE A CA 1
ATOM 662 C C . ILE A 1 90 ? -5.846 9.642 11.455 1.00 95.31 90 ILE A C 1
ATOM 664 O O . ILE A 1 90 ? -5.093 9.495 10.500 1.00 95.31 90 ILE A O 1
ATOM 668 N N . MET A 1 91 ? -6.746 8.699 11.753 1.00 95.81 91 MET A N 1
ATOM 669 C CA . MET A 1 91 ? -6.899 7.504 10.918 1.00 95.81 91 MET A CA 1
ATOM 670 C C . MET A 1 91 ? -7.354 7.856 9.494 1.00 95.81 91 MET A C 1
ATOM 672 O O . MET A 1 91 ? -6.939 7.202 8.543 1.00 95.81 91 MET A O 1
ATOM 676 N N . VAL A 1 92 ? -8.166 8.905 9.332 1.00 96.06 92 VAL A N 1
ATOM 677 C CA . VAL A 1 92 ? -8.639 9.352 8.015 1.00 96.06 92 VAL A CA 1
ATOM 678 C C . VAL A 1 92 ? -7.473 9.843 7.165 1.00 96.06 92 VAL A C 1
ATOM 680 O O . VAL A 1 92 ? -7.398 9.487 5.995 1.00 96.06 92 VAL A O 1
ATOM 683 N N . SER A 1 93 ? -6.528 10.600 7.731 1.00 96.12 93 SER A N 1
ATOM 684 C CA . SER A 1 93 ? -5.359 11.055 6.970 1.00 96.12 93 SER A CA 1
ATOM 685 C C . SER A 1 93 ? -4.438 9.898 6.578 1.00 96.12 93 SER A C 1
ATOM 687 O O . SER A 1 93 ? -3.928 9.899 5.461 1.00 96.12 93 SER A O 1
ATOM 689 N N . LEU A 1 94 ? -4.300 8.870 7.422 1.00 96.62 94 LEU A N 1
ATOM 690 C CA . LEU A 1 94 ? -3.610 7.630 7.048 1.00 96.62 94 LEU A CA 1
ATOM 691 C C . LEU A 1 94 ? -4.320 6.908 5.890 1.00 96.62 94 LEU A C 1
ATOM 693 O O . LEU A 1 94 ? -3.672 6.514 4.923 1.00 96.62 94 LEU A O 1
ATOM 697 N N . LEU A 1 95 ? -5.648 6.761 5.959 1.00 96.06 95 LEU A N 1
ATOM 698 C CA . LEU A 1 95 ? -6.454 6.153 4.893 1.00 96.06 95 LEU A CA 1
ATOM 699 C C . LEU A 1 95 ? -6.309 6.908 3.567 1.00 96.06 95 LEU A C 1
ATOM 701 O O . LEU A 1 95 ? -6.083 6.289 2.530 1.00 96.06 95 LEU A O 1
ATOM 705 N N . VAL A 1 96 ? -6.402 8.240 3.609 1.00 95.50 96 VAL A N 1
ATOM 706 C CA . VAL A 1 96 ? -6.200 9.103 2.439 1.00 95.50 96 VAL A CA 1
ATOM 707 C C . VAL A 1 96 ? -4.776 8.960 1.909 1.00 95.50 96 VAL A C 1
ATOM 709 O O . VAL A 1 96 ? -4.604 8.816 0.705 1.00 95.50 96 VAL A O 1
ATOM 712 N N . GLY A 1 97 ? -3.767 8.929 2.782 1.00 95.31 97 GLY A N 1
ATOM 713 C CA . GLY A 1 97 ? -2.370 8.732 2.395 1.00 95.31 97 GLY A CA 1
ATOM 714 C C . GLY A 1 97 ? -2.127 7.397 1.685 1.00 95.31 97 GLY A C 1
ATOM 715 O O . GLY A 1 97 ? -1.480 7.371 0.640 1.00 95.31 97 GLY A O 1
ATOM 716 N N . MET A 1 98 ? -2.698 6.297 2.191 1.00 95.62 98 MET A N 1
ATOM 717 C CA . MET A 1 98 ? -2.638 4.990 1.518 1.00 95.62 98 MET A CA 1
ATOM 718 C C . MET A 1 98 ? -3.314 5.029 0.146 1.00 95.62 98 MET A C 1
ATOM 720 O O . MET A 1 98 ? -2.787 4.480 -0.817 1.00 95.62 98 MET A O 1
ATOM 724 N N . LEU A 1 99 ? -4.458 5.710 0.042 1.00 93.00 99 LEU A N 1
ATOM 725 C CA . LEU A 1 99 ? -5.192 5.828 -1.212 1.00 93.00 99 LEU A CA 1
ATOM 726 C C . LEU A 1 99 ? -4.459 6.690 -2.243 1.00 93.00 99 LEU A C 1
ATOM 728 O O . LEU A 1 99 ? -4.481 6.366 -3.424 1.00 93.00 99 LEU A O 1
ATOM 732 N N . LEU A 1 100 ? -3.812 7.770 -1.795 1.00 94.25 100 LEU A N 1
ATOM 733 C CA . LEU A 1 100 ? -3.026 8.683 -2.627 1.00 94.25 100 LEU A CA 1
ATOM 734 C C . LEU A 1 100 ? -1.753 8.014 -3.166 1.00 94.25 100 LEU A C 1
ATOM 736 O O . LEU A 1 100 ? -1.281 8.379 -4.240 1.00 94.25 100 LEU A O 1
ATOM 740 N N . ASN A 1 101 ? -1.225 7.008 -2.464 1.00 94.81 101 ASN A N 1
ATOM 741 C CA . ASN A 1 101 ? -0.075 6.233 -2.933 1.00 94.81 101 ASN A CA 1
ATOM 742 C C . ASN A 1 101 ? -0.345 5.605 -4.313 1.00 94.81 101 ASN A C 1
ATOM 744 O O . ASN A 1 101 ? 0.540 5.591 -5.163 1.00 94.81 101 ASN A O 1
ATOM 748 N N . VAL A 1 102 ? -1.591 5.184 -4.573 1.00 95.06 102 VAL A N 1
ATOM 749 C CA . VAL A 1 102 ? -1.984 4.557 -5.842 1.00 95.06 102 VAL A CA 1
ATOM 750 C C . VAL A 1 102 ? -1.776 5.483 -7.054 1.00 95.06 102 VAL A C 1
ATOM 752 O O . VAL A 1 102 ? -0.962 5.142 -7.910 1.00 95.06 102 VAL A O 1
ATOM 755 N N . PRO A 1 103 ? -2.431 6.661 -7.162 1.00 94.56 103 PRO A N 1
ATOM 756 C CA . PRO A 1 103 ? -2.200 7.585 -8.270 1.00 94.56 103 PRO A CA 1
ATOM 757 C C . PRO A 1 103 ? -0.754 8.028 -8.411 1.00 94.56 103 PRO A C 1
ATOM 759 O O . PRO A 1 103 ? -0.264 8.114 -9.532 1.00 94.56 103 PRO A O 1
ATOM 762 N N . VAL A 1 104 ? -0.093 8.333 -7.294 1.00 94.94 104 VAL A N 1
ATOM 763 C CA . VAL A 1 104 ? 1.278 8.849 -7.313 1.00 94.94 104 VAL A CA 1
ATOM 764 C C . VAL A 1 104 ? 2.223 7.808 -7.908 1.00 94.94 104 VAL A C 1
ATOM 766 O O . VAL A 1 104 ? 2.987 8.133 -8.813 1.00 94.94 104 VAL A O 1
ATOM 769 N N . ARG A 1 105 ? 2.097 6.541 -7.501 1.00 95.69 105 ARG A N 1
ATOM 770 C CA . ARG A 1 105 ? 2.929 5.458 -8.033 1.00 95.69 105 ARG A CA 1
ATOM 771 C C . ARG A 1 105 ? 2.636 5.152 -9.502 1.00 95.69 105 ARG A C 1
ATOM 773 O O . ARG A 1 105 ? 3.555 4.890 -10.271 1.00 95.69 105 ARG A O 1
ATOM 780 N N . VAL A 1 106 ? 1.372 5.241 -9.925 1.00 95.94 106 VAL A N 1
ATOM 781 C CA . VAL A 1 106 ? 1.016 5.124 -11.350 1.00 95.94 106 VAL A CA 1
ATOM 782 C C . VAL A 1 106 ? 1.617 6.263 -12.171 1.00 95.94 106 VAL A C 1
ATOM 784 O O . VAL A 1 106 ? 2.167 6.016 -13.241 1.00 95.94 106 VAL A O 1
ATOM 787 N N . ALA A 1 107 ? 1.561 7.500 -11.676 1.00 93.62 107 ALA A N 1
ATOM 788 C CA . ALA A 1 107 ? 2.172 8.640 -12.351 1.00 93.62 107 ALA A CA 1
ATOM 789 C C . ALA A 1 107 ? 3.695 8.470 -12.473 1.00 93.62 107 ALA A C 1
ATOM 791 O O . ALA A 1 107 ? 4.246 8.686 -13.548 1.00 93.62 107 ALA A O 1
ATOM 792 N N . GLU A 1 108 ? 4.363 8.020 -11.410 1.00 95.31 108 GLU A N 1
ATOM 793 C CA . GLU A 1 108 ? 5.797 7.710 -11.429 1.00 95.31 108 GLU A CA 1
ATOM 794 C C . GLU A 1 108 ? 6.144 6.647 -12.466 1.00 95.31 108 GLU A C 1
ATOM 796 O O . GLU A 1 108 ? 7.074 6.846 -13.242 1.00 95.31 108 GLU A O 1
ATOM 801 N N . PHE A 1 109 ? 5.371 5.560 -12.532 1.00 95.69 109 PHE A N 1
ATOM 802 C CA . PHE A 1 109 ? 5.545 4.529 -13.551 1.00 95.69 109 PHE A CA 1
ATOM 803 C C . PHE A 1 109 ? 5.412 5.104 -14.969 1.00 95.69 109 PHE A C 1
ATOM 805 O O . PHE A 1 109 ? 6.293 4.900 -15.803 1.00 95.69 109 PHE A O 1
ATOM 812 N N . LEU A 1 110 ? 4.345 5.864 -15.239 1.00 94.06 110 LEU A N 1
ATOM 813 C CA . LEU A 1 110 ? 4.083 6.436 -16.565 1.00 94.06 110 LEU A CA 1
ATOM 814 C C . LEU A 1 110 ? 5.144 7.458 -16.996 1.00 94.06 110 LEU A C 1
ATOM 816 O O . LEU A 1 110 ? 5.441 7.564 -18.187 1.00 94.06 110 LEU A O 1
ATOM 820 N N . VAL A 1 111 ? 5.706 8.207 -16.045 1.00 93.00 111 VAL A N 1
ATOM 821 C CA . VAL A 1 111 ? 6.779 9.177 -16.301 1.00 93.00 111 VAL A CA 1
ATOM 822 C C . VAL A 1 111 ? 8.122 8.472 -16.494 1.00 93.00 111 VAL A C 1
ATOM 824 O O . VAL A 1 111 ? 8.855 8.819 -17.418 1.00 93.00 111 VAL A O 1
ATOM 827 N N . ALA A 1 112 ? 8.440 7.482 -15.657 1.00 93.94 112 ALA A N 1
ATOM 828 C CA . ALA A 1 112 ? 9.741 6.818 -15.654 1.00 93.94 112 ALA A CA 1
ATOM 829 C C . ALA A 1 112 ? 9.918 5.819 -16.805 1.00 93.94 112 ALA A C 1
ATOM 831 O O . ALA A 1 112 ? 11.032 5.654 -17.300 1.00 93.94 112 ALA A O 1
ATOM 832 N N . ILE A 1 113 ? 8.844 5.143 -17.226 1.00 93.50 113 ILE A N 1
ATOM 833 C CA . ILE A 1 113 ? 8.931 4.038 -18.181 1.00 93.50 113 ILE A CA 1
ATOM 834 C C . ILE A 1 113 ? 8.492 4.480 -19.585 1.00 93.50 113 ILE A C 1
ATOM 836 O O . ILE A 1 113 ? 7.345 4.909 -19.779 1.00 93.50 113 ILE A O 1
ATOM 840 N N . PRO A 1 114 ? 9.382 4.404 -20.594 1.00 89.06 114 PRO A N 1
ATOM 841 C CA . PRO A 1 114 ? 9.015 4.666 -21.980 1.00 89.06 114 PRO A CA 1
ATOM 842 C C . PRO A 1 114 ? 8.137 3.536 -22.536 1.00 89.06 114 PRO A C 1
ATOM 844 O O . PRO A 1 114 ? 8.233 2.390 -22.101 1.00 89.06 114 PRO A O 1
ATOM 847 N N . ALA A 1 115 ? 7.290 3.859 -23.516 1.00 86.50 115 ALA A N 1
ATOM 848 C CA . ALA A 1 115 ? 6.518 2.849 -24.238 1.00 86.50 115 ALA A CA 1
ATOM 849 C C . ALA A 1 115 ? 7.451 1.998 -25.120 1.00 86.50 115 ALA A C 1
ATOM 851 O O . ALA A 1 115 ? 8.317 2.541 -25.806 1.00 86.50 115 ALA A O 1
ATOM 852 N N . ILE A 1 116 ? 7.276 0.673 -25.095 1.00 84.25 116 ILE A N 1
ATOM 853 C CA . ILE A 1 116 ? 8.090 -0.282 -25.862 1.00 84.25 116 ILE A CA 1
ATOM 854 C C . ILE A 1 116 ? 7.316 -0.727 -27.107 1.00 84.25 116 ILE A C 1
ATOM 856 O O . ILE A 1 116 ? 6.255 -1.338 -26.990 1.00 84.25 116 ILE A O 1
ATOM 860 N N . THR A 1 117 ? 7.856 -0.446 -28.295 1.00 78.38 117 THR A N 1
ATOM 861 C CA . THR A 1 117 ? 7.225 -0.768 -29.592 1.00 78.38 117 THR A CA 1
ATOM 862 C C . THR A 1 117 ? 8.090 -1.647 -30.503 1.00 78.38 117 THR A C 1
ATOM 864 O O . THR A 1 117 ? 7.647 -2.044 -31.577 1.00 78.38 117 THR A O 1
ATOM 867 N N . SER A 1 118 ? 9.318 -1.979 -30.095 1.00 79.75 118 SER A N 1
ATOM 868 C CA . SER A 1 118 ? 10.286 -2.729 -30.904 1.00 79.75 118 SER A CA 1
ATOM 869 C C . SER A 1 118 ? 11.225 -3.569 -30.034 1.00 79.75 118 SER A C 1
ATOM 871 O O . SER A 1 118 ? 11.116 -3.578 -28.809 1.00 79.75 118 SER A O 1
ATOM 873 N N . VAL A 1 119 ? 12.192 -4.245 -30.665 1.00 85.88 119 VAL A N 1
ATOM 874 C CA . VAL A 1 119 ? 13.320 -4.877 -29.963 1.00 85.88 119 VAL A CA 1
ATOM 875 C C . VAL A 1 119 ? 14.026 -3.819 -29.113 1.00 85.88 119 VAL A C 1
ATOM 877 O O . VAL A 1 119 ? 14.477 -2.798 -29.634 1.00 85.88 119 VAL A O 1
ATOM 880 N N . VAL A 1 120 ? 14.092 -4.057 -27.805 1.00 91.31 120 VAL A N 1
ATOM 881 C CA . VAL A 1 120 ? 14.721 -3.164 -26.827 1.00 91.31 120 VAL A CA 1
ATOM 882 C C . VAL A 1 120 ? 15.944 -3.821 -26.195 1.00 91.31 120 VAL A C 1
ATOM 884 O O . VAL A 1 120 ? 16.021 -5.050 -26.135 1.00 91.31 120 VAL A O 1
ATOM 887 N N . PRO A 1 121 ? 16.893 -3.026 -25.673 1.00 94.81 121 PRO A N 1
ATOM 888 C CA . PRO A 1 121 ? 17.977 -3.553 -24.855 1.00 94.81 121 PRO A CA 1
ATOM 889 C C . PRO A 1 121 ? 17.455 -4.350 -23.650 1.00 94.81 121 PRO A C 1
ATOM 891 O O . PRO A 1 121 ? 16.430 -3.998 -23.057 1.00 94.81 121 PRO A O 1
ATOM 894 N N . SER A 1 122 ? 18.194 -5.383 -23.237 1.00 95.12 122 SER A N 1
ATOM 895 C CA . SER A 1 122 ? 17.819 -6.258 -22.113 1.00 95.12 122 SER A CA 1
ATOM 896 C C . SER A 1 122 ? 17.558 -5.486 -20.817 1.00 95.12 122 SER A C 1
ATOM 898 O O . SER A 1 122 ? 16.565 -5.749 -20.137 1.00 95.12 122 SER A O 1
ATOM 900 N N . TRP A 1 123 ? 18.382 -4.478 -20.505 1.00 95.81 123 TRP A N 1
ATOM 901 C CA . TRP A 1 123 ? 18.202 -3.633 -19.321 1.00 95.81 123 TRP A CA 1
ATOM 902 C C . TRP A 1 123 ? 16.845 -2.922 -19.305 1.00 95.81 123 TRP A C 1
ATOM 904 O O . TRP A 1 123 ? 16.241 -2.805 -18.241 1.00 95.81 123 TRP A O 1
ATOM 914 N N . LEU A 1 124 ? 16.337 -2.487 -20.466 1.00 95.19 124 LEU A N 1
ATOM 915 C CA . LEU A 1 124 ? 15.057 -1.786 -20.558 1.00 95.19 124 LEU A CA 1
ATOM 916 C C . LEU A 1 124 ? 13.897 -2.763 -20.393 1.00 95.19 124 LEU A C 1
ATOM 918 O O . LEU A 1 124 ? 12.933 -2.444 -19.707 1.00 95.19 124 LEU A O 1
ATOM 922 N N . SER A 1 125 ? 14.014 -3.969 -20.954 1.00 94.81 125 SER A N 1
ATOM 923 C CA . SER A 1 125 ? 13.027 -5.032 -20.741 1.00 94.81 125 SER A CA 1
ATOM 924 C C . SER A 1 125 ? 12.919 -5.410 -19.259 1.00 94.81 125 SER A C 1
ATOM 926 O O . SER A 1 125 ? 11.814 -5.508 -18.726 1.00 94.81 125 SER A O 1
ATOM 928 N N . VAL A 1 126 ? 14.056 -5.587 -18.574 1.00 96.56 126 VAL A N 1
ATOM 929 C CA . VAL A 1 126 ? 14.087 -5.905 -17.137 1.00 96.56 126 VAL A CA 1
ATOM 930 C C . VAL A 1 126 ? 13.550 -4.740 -16.309 1.00 96.56 126 VAL A C 1
ATOM 932 O O . VAL A 1 126 ? 12.716 -4.961 -15.434 1.00 96.56 126 VAL A O 1
ATOM 935 N N . LEU A 1 127 ? 13.960 -3.503 -16.605 1.00 96.38 127 LEU A N 1
ATOM 936 C CA . LEU A 1 127 ? 13.455 -2.311 -15.923 1.00 96.38 127 LEU A CA 1
ATOM 937 C C . LEU A 1 127 ? 11.939 -2.169 -16.096 1.00 96.38 127 LEU A C 1
ATOM 939 O O . LEU A 1 127 ? 11.231 -1.973 -15.113 1.00 96.38 127 LEU A O 1
ATOM 943 N N . HIS A 1 128 ? 11.433 -2.313 -17.321 1.00 95.69 128 HIS A N 1
ATOM 944 C CA . HIS A 1 128 ? 10.008 -2.234 -17.617 1.00 95.69 128 HIS A CA 1
ATOM 945 C C . HIS A 1 128 ? 9.221 -3.291 -16.838 1.00 95.69 128 HIS A C 1
ATOM 947 O O . HIS A 1 128 ? 8.216 -2.969 -16.202 1.00 95.69 128 HIS A O 1
ATOM 953 N N . PHE A 1 129 ? 9.679 -4.545 -16.848 1.00 96.56 129 PHE A N 1
ATOM 954 C CA . PHE A 1 129 ? 9.045 -5.622 -16.093 1.00 96.56 129 PHE A CA 1
ATOM 955 C C . PHE A 1 129 ? 9.055 -5.342 -14.585 1.00 96.56 129 PHE A C 1
ATOM 957 O O . PHE A 1 129 ? 8.002 -5.391 -13.953 1.00 96.56 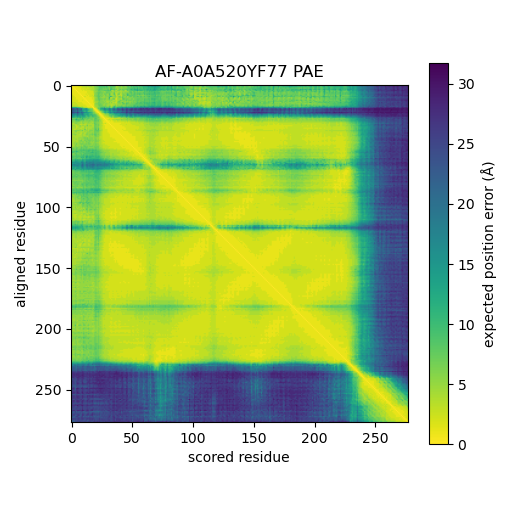129 PHE A O 1
ATOM 964 N N . MET A 1 130 ? 10.210 -4.995 -14.012 1.00 97.94 130 MET A N 1
ATOM 965 C CA . MET A 1 130 ? 10.346 -4.784 -12.567 1.00 97.94 130 MET A CA 1
ATOM 966 C C . MET A 1 130 ? 9.554 -3.568 -12.081 1.00 97.94 130 MET A C 1
ATOM 968 O O . MET A 1 130 ? 8.897 -3.645 -11.046 1.00 97.94 130 MET A O 1
ATOM 972 N N . MET A 1 131 ? 9.538 -2.476 -12.849 1.00 97.69 131 MET A N 1
ATOM 973 C CA . MET A 1 131 ? 8.726 -1.297 -12.536 1.00 97.69 131 MET A CA 1
ATOM 974 C C . MET A 1 131 ? 7.230 -1.576 -12.686 1.00 97.69 131 MET A C 1
ATOM 976 O O . MET A 1 131 ? 6.453 -1.086 -11.873 1.00 97.69 131 MET A O 1
ATOM 980 N N . THR A 1 132 ? 6.823 -2.386 -13.674 1.00 97.38 132 THR A N 1
ATOM 981 C CA . THR A 1 132 ? 5.427 -2.842 -13.823 1.00 97.38 132 THR A CA 1
ATOM 982 C C . THR A 1 132 ? 5.013 -3.696 -12.627 1.00 97.38 132 THR A C 1
ATOM 984 O O . THR A 1 132 ? 3.943 -3.491 -12.058 1.00 97.38 132 THR A O 1
ATOM 987 N N . LEU A 1 133 ? 5.868 -4.640 -12.226 1.00 98.19 133 LEU A N 1
ATOM 988 C CA . LEU A 1 133 ? 5.633 -5.488 -11.066 1.00 98.19 133 LEU A CA 1
ATOM 989 C C . LEU A 1 133 ? 5.510 -4.647 -9.790 1.00 98.19 133 LEU A C 1
ATOM 991 O O . LEU A 1 133 ? 4.563 -4.861 -9.040 1.00 98.19 133 LEU A O 1
ATOM 995 N N . ASP A 1 134 ? 6.403 -3.675 -9.574 1.00 97.94 134 ASP A N 1
ATOM 996 C CA . ASP A 1 134 ? 6.341 -2.758 -8.428 1.00 97.94 134 ASP A CA 1
ATOM 997 C C . ASP A 1 134 ? 5.011 -1.998 -8.383 1.00 97.94 134 ASP A C 1
ATOM 999 O O . ASP A 1 134 ? 4.267 -2.109 -7.406 1.00 97.94 134 ASP A O 1
ATOM 1003 N N . VAL A 1 135 ? 4.657 -1.276 -9.451 1.00 98.06 135 VAL A N 1
ATOM 1004 C CA . VAL A 1 135 ? 3.424 -0.479 -9.457 1.00 98.06 135 VAL A CA 1
ATOM 1005 C C . VAL A 1 135 ? 2.190 -1.363 -9.293 1.00 98.06 135 VAL A C 1
ATOM 1007 O O . VAL A 1 135 ? 1.321 -1.038 -8.489 1.00 98.06 135 VAL A O 1
ATOM 1010 N N . VAL A 1 136 ? 2.105 -2.508 -9.974 1.00 98.31 136 VAL A N 1
ATOM 1011 C CA . VAL A 1 136 ? 0.946 -3.406 -9.883 1.00 98.31 136 VAL A CA 1
ATOM 1012 C C . VAL A 1 136 ? 0.830 -4.000 -8.483 1.00 98.31 136 VAL A C 1
ATOM 1014 O O . VAL A 1 136 ? -0.247 -3.955 -7.882 1.00 98.31 136 VAL A O 1
ATOM 1017 N N . LEU A 1 137 ? 1.928 -4.529 -7.941 1.00 98.38 137 LEU A N 1
ATOM 1018 C CA . LEU A 1 137 ? 1.942 -5.175 -6.636 1.00 98.38 137 LEU A CA 1
ATOM 1019 C C . LEU A 1 137 ? 1.635 -4.172 -5.524 1.00 98.38 137 LEU A C 1
ATOM 1021 O O . LEU A 1 137 ? 0.745 -4.416 -4.709 1.00 98.38 137 LEU A O 1
ATOM 1025 N N . LEU A 1 138 ? 2.329 -3.033 -5.487 1.00 98.19 138 LEU A N 1
ATOM 1026 C CA . LEU A 1 138 ? 2.208 -2.095 -4.373 1.00 98.19 138 LEU A CA 1
ATOM 1027 C C . LEU A 1 138 ? 0.887 -1.328 -4.419 1.00 98.19 138 LEU A C 1
ATOM 1029 O O . LEU A 1 138 ? 0.258 -1.168 -3.373 1.00 98.19 138 LEU A O 1
ATOM 1033 N N . THR A 1 139 ? 0.391 -0.934 -5.596 1.00 97.75 139 THR A N 1
ATOM 1034 C CA . THR A 1 139 ? -0.947 -0.315 -5.693 1.00 97.75 139 THR A CA 1
ATOM 1035 C C . THR A 1 139 ? -2.046 -1.275 -5.226 1.00 97.75 139 THR A C 1
ATOM 1037 O O . THR A 1 139 ? -2.970 -0.865 -4.515 1.00 97.75 139 THR A O 1
ATOM 1040 N N . SER A 1 140 ? -1.911 -2.566 -5.538 1.00 98.38 140 SER A N 1
ATOM 1041 C CA . SER A 1 140 ? -2.814 -3.625 -5.080 1.00 98.38 140 SER A CA 1
ATOM 1042 C C . SER A 1 140 ? -2.734 -3.826 -3.566 1.00 98.38 140 SER A C 1
ATOM 1044 O O . SER A 1 140 ? -3.755 -3.783 -2.878 1.00 98.38 140 SER A O 1
ATOM 1046 N N . LEU A 1 141 ? -1.528 -3.971 -3.012 1.00 98.44 141 LEU A N 1
ATOM 1047 C CA . LEU A 1 141 ? -1.311 -4.182 -1.579 1.00 98.44 141 LEU A CA 1
ATOM 1048 C C . LEU A 1 141 ? -1.771 -2.992 -0.725 1.00 98.44 141 LEU A C 1
ATOM 1050 O O . LEU A 1 141 ? -2.438 -3.196 0.292 1.00 98.44 141 LEU A O 1
ATOM 1054 N N . TYR A 1 142 ? -1.487 -1.755 -1.143 1.00 98.00 142 TYR A N 1
ATOM 1055 C CA . TYR A 1 142 ? -1.993 -0.558 -0.463 1.00 98.00 142 TYR A CA 1
ATOM 1056 C C . TYR A 1 142 ? -3.516 -0.477 -0.502 1.00 98.00 142 TYR A C 1
ATOM 1058 O O . TYR A 1 142 ? -4.140 -0.093 0.488 1.00 98.00 142 TYR A O 1
ATOM 1066 N N . THR A 1 143 ? -4.126 -0.896 -1.607 1.00 97.94 143 THR A N 1
ATOM 1067 C CA . THR A 1 143 ? -5.581 -0.963 -1.727 1.00 97.94 143 THR A CA 1
ATOM 1068 C C . THR A 1 143 ? -6.184 -2.001 -0.775 1.00 97.94 143 THR A C 1
ATOM 1070 O O . THR A 1 143 ? -7.152 -1.708 -0.072 1.00 97.94 143 THR A O 1
ATOM 1073 N N . ILE A 1 144 ? -5.575 -3.184 -0.667 1.00 98.44 144 ILE A N 1
ATOM 1074 C CA . ILE A 1 144 ? -5.984 -4.216 0.298 1.00 98.44 144 ILE A CA 1
ATOM 1075 C C . ILE A 1 144 ? -5.837 -3.690 1.733 1.00 98.44 144 ILE A C 1
ATOM 1077 O O . ILE A 1 144 ? -6.757 -3.841 2.538 1.00 98.44 144 ILE A O 1
ATOM 1081 N N . ALA A 1 145 ? -4.721 -3.027 2.058 1.00 98.31 145 ALA A N 1
ATOM 1082 C CA . ALA A 1 145 ? -4.493 -2.430 3.374 1.00 98.31 145 ALA A CA 1
ATOM 1083 C C . ALA A 1 145 ? -5.514 -1.327 3.701 1.00 98.31 145 ALA A C 1
ATOM 1085 O O . ALA A 1 145 ? -6.027 -1.278 4.821 1.00 98.31 145 ALA A O 1
ATOM 1086 N N . PHE A 1 146 ? -5.866 -0.491 2.722 1.00 98.00 146 PHE A N 1
ATOM 1087 C CA . PHE A 1 146 ? -6.925 0.508 2.845 1.00 98.00 146 PHE A CA 1
ATOM 1088 C C . PHE A 1 146 ? -8.278 -0.135 3.179 1.00 98.00 146 PHE A C 1
ATOM 1090 O O . PHE A 1 146 ? -8.948 0.302 4.118 1.00 98.00 146 PHE A O 1
ATOM 1097 N N . VAL A 1 147 ? -8.670 -1.203 2.474 1.00 98.25 147 VAL A N 1
ATOM 1098 C CA . VAL A 1 147 ? -9.922 -1.917 2.779 1.00 98.25 147 VAL A CA 1
ATOM 1099 C C . VAL A 1 147 ? -9.864 -2.572 4.151 1.00 98.25 147 VAL A C 1
ATOM 1101 O O . VAL A 1 147 ? -10.829 -2.467 4.905 1.00 98.25 147 VAL A O 1
ATOM 1104 N N . ALA A 1 148 ? -8.745 -3.209 4.501 1.00 98.25 148 ALA A N 1
ATOM 1105 C CA . ALA A 1 148 ? -8.560 -3.827 5.808 1.00 98.25 148 ALA A CA 1
ATOM 1106 C C . ALA A 1 148 ? -8.744 -2.803 6.941 1.00 98.25 148 ALA A C 1
ATOM 1108 O O . ALA A 1 148 ? -9.414 -3.087 7.933 1.00 98.25 148 ALA A O 1
ATOM 1109 N N . ALA A 1 149 ? -8.219 -1.587 6.773 1.00 97.62 149 ALA A N 1
ATOM 1110 C CA . ALA A 1 149 ? -8.438 -0.487 7.706 1.00 97.62 149 ALA A CA 1
ATOM 1111 C C . ALA A 1 149 ? -9.912 -0.057 7.762 1.00 97.62 149 ALA A C 1
ATOM 1113 O O . ALA A 1 149 ? -10.502 0.026 8.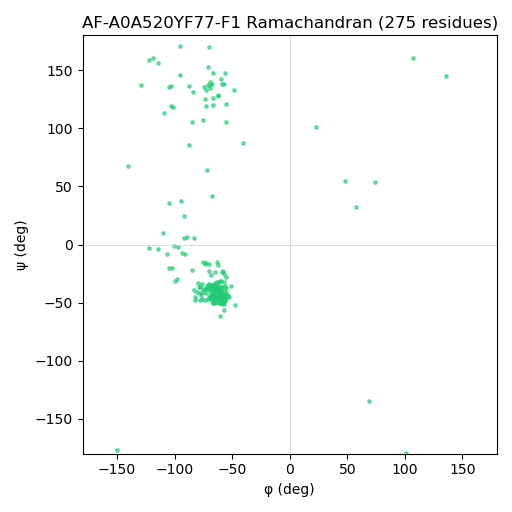840 1.00 97.62 149 ALA A O 1
ATOM 1114 N N . LEU A 1 150 ? -10.537 0.170 6.602 1.00 96.94 150 LEU A N 1
ATOM 1115 C CA . LEU A 1 150 ? -11.934 0.602 6.507 1.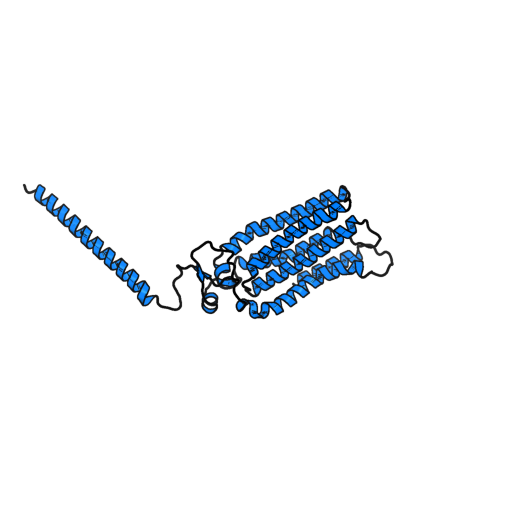00 96.94 150 LEU A CA 1
ATOM 1116 C C . LEU A 1 150 ? -12.900 -0.410 7.148 1.00 96.94 150 LEU A C 1
ATOM 1118 O O . LEU A 1 150 ? -13.833 -0.024 7.853 1.00 96.94 150 LEU A O 1
ATOM 1122 N N . ARG A 1 151 ? -12.634 -1.704 6.941 1.00 97.44 151 ARG A N 1
ATOM 1123 C CA . ARG A 1 151 ? -13.367 -2.848 7.504 1.00 97.44 151 ARG A CA 1
ATOM 1124 C C . ARG A 1 151 ? -12.923 -3.227 8.919 1.00 97.44 151 ARG A C 1
ATOM 1126 O O . ARG A 1 151 ? -13.405 -4.222 9.450 1.00 97.44 151 ARG A O 1
ATOM 1133 N N . ARG A 1 152 ? -12.035 -2.438 9.538 1.00 97.38 152 ARG A N 1
ATOM 1134 C CA . ARG A 1 152 ? -11.584 -2.592 10.934 1.00 97.38 152 ARG A CA 1
ATOM 1135 C C . ARG A 1 152 ? -10.960 -3.964 11.219 1.00 97.38 152 ARG A C 1
ATOM 1137 O O . ARG A 1 152 ? -11.049 -4.480 12.327 1.00 97.38 152 ARG A O 1
ATOM 1144 N N . VAL A 1 153 ? -10.297 -4.543 10.221 1.00 97.62 153 VAL A N 1
ATOM 1145 C CA . VAL A 1 153 ? -9.674 -5.868 10.303 1.00 97.62 153 VAL A CA 1
ATOM 1146 C C . VAL A 1 153 ? -8.512 -5.833 11.304 1.00 97.62 153 VAL A C 1
ATOM 1148 O O . VAL A 1 153 ? -7.583 -5.044 11.110 1.00 97.62 153 VAL A O 1
ATOM 1151 N N . PRO A 1 154 ? -8.465 -6.711 12.324 1.00 96.12 154 PRO A N 1
ATOM 1152 C CA . PRO A 1 154 ? -7.402 -6.724 13.337 1.00 96.12 154 PRO A CA 1
ATOM 1153 C C . PRO A 1 154 ? -5.972 -6.826 12.789 1.00 96.12 154 PRO A C 1
ATOM 1155 O O . PRO A 1 154 ? -5.014 -6.338 13.397 1.00 96.12 154 PRO A O 1
ATOM 1158 N N . LEU A 1 155 ? -5.816 -7.449 11.618 1.00 96.38 155 LEU A N 1
ATOM 1159 C CA . LEU A 1 155 ? -4.538 -7.601 10.922 1.00 96.38 155 LEU A CA 1
ATOM 1160 C C . LEU A 1 155 ? -4.040 -6.319 10.240 1.00 96.38 155 LEU A C 1
ATOM 1162 O O . LEU A 1 155 ? -2.853 -6.260 9.923 1.00 96.38 155 LEU A O 1
ATOM 1166 N N . PHE A 1 156 ? -4.881 -5.294 10.053 1.00 97.38 156 PHE A N 1
ATOM 1167 C CA . PHE A 1 156 ? -4.535 -4.086 9.292 1.00 97.38 156 PHE A CA 1
ATOM 1168 C C . PHE A 1 156 ? -3.172 -3.474 9.675 1.00 97.38 156 PHE A C 1
ATOM 1170 O O . PHE A 1 156 ? -2.342 -3.307 8.781 1.00 97.38 156 PHE A O 1
ATOM 1177 N N . PRO A 1 157 ? -2.862 -3.192 10.961 1.00 96.31 157 PRO A N 1
ATOM 1178 C CA . PRO A 1 157 ? -1.582 -2.575 11.304 1.00 96.31 157 PRO A CA 1
ATOM 1179 C C . PRO A 1 157 ? -0.372 -3.430 10.908 1.00 96.31 157 PRO A C 1
ATOM 1181 O O . PRO A 1 157 ? 0.681 -2.887 10.596 1.00 96.31 157 PRO A O 1
ATOM 1184 N N . ARG A 1 158 ? -0.508 -4.763 10.921 1.00 96.00 158 ARG A N 1
ATOM 1185 C CA . ARG A 1 158 ? 0.574 -5.681 10.530 1.00 96.00 158 ARG A CA 1
ATOM 1186 C C . ARG A 1 158 ? 0.710 -5.756 9.024 1.00 96.00 158 ARG A C 1
ATOM 1188 O O . ARG A 1 158 ? 1.825 -5.740 8.520 1.00 96.00 158 ARG A O 1
ATOM 1195 N N . LEU A 1 159 ? -0.427 -5.814 8.336 1.00 97.50 159 LEU A N 1
ATOM 1196 C CA . LEU A 1 159 ? -0.476 -5.791 6.886 1.00 97.50 159 LEU A CA 1
ATOM 1197 C C . LEU A 1 159 ? 0.230 -4.539 6.363 1.00 97.50 159 LEU A C 1
ATOM 1199 O O . LEU A 1 159 ? 1.116 -4.664 5.534 1.00 97.50 159 LEU A O 1
ATOM 1203 N N . LEU A 1 160 ? -0.074 -3.358 6.905 1.00 97.75 160 LEU A N 1
ATOM 1204 C CA . LEU A 1 160 ? 0.566 -2.114 6.476 1.00 97.75 160 LEU A CA 1
ATOM 1205 C C . LEU A 1 160 ? 2.091 -2.115 6.698 1.00 97.75 160 LEU A C 1
ATOM 1207 O O . LEU A 1 160 ? 2.832 -1.673 5.825 1.00 97.75 160 LEU A O 1
ATOM 1211 N N . VAL A 1 161 ? 2.572 -2.672 7.816 1.00 97.50 161 VAL A N 1
ATOM 1212 C CA . VAL A 1 161 ? 4.018 -2.860 8.039 1.00 97.50 161 VAL A CA 1
ATOM 1213 C C . VAL A 1 161 ? 4.621 -3.807 7.002 1.00 97.50 161 VAL A C 1
ATOM 1215 O O . VAL A 1 161 ? 5.667 -3.498 6.440 1.00 97.50 161 VAL A O 1
ATOM 1218 N N . ALA A 1 162 ? 3.954 -4.924 6.708 1.00 98.00 162 ALA A N 1
ATOM 1219 C CA . ALA A 1 162 ? 4.404 -5.852 5.676 1.00 98.00 162 ALA A CA 1
ATOM 1220 C C . ALA A 1 162 ? 4.458 -5.182 4.294 1.00 98.00 162 ALA A C 1
ATOM 1222 O O . ALA A 1 162 ? 5.429 -5.382 3.572 1.00 98.00 162 ALA A O 1
ATOM 1223 N N . VAL A 1 163 ? 3.476 -4.335 3.955 1.00 98.44 163 VAL A N 1
ATOM 1224 C CA . VAL A 1 163 ? 3.489 -3.552 2.710 1.00 98.44 163 VAL A CA 1
ATOM 1225 C C . VAL A 1 163 ? 4.708 -2.632 2.654 1.00 98.44 163 VAL A C 1
ATOM 1227 O O . VAL A 1 163 ? 5.393 -2.635 1.640 1.00 98.44 163 VAL A O 1
ATOM 1230 N N . TRP A 1 164 ? 5.046 -1.910 3.730 1.00 98.44 164 TRP A N 1
ATOM 1231 C CA . TRP A 1 164 ? 6.267 -1.090 3.756 1.00 98.44 164 TRP A CA 1
ATOM 1232 C C . TRP A 1 164 ? 7.545 -1.915 3.575 1.00 98.44 164 TRP A C 1
ATOM 1234 O O . TRP A 1 164 ? 8.447 -1.491 2.857 1.00 98.44 164 TRP A O 1
ATOM 1244 N N . CYS A 1 165 ? 7.631 -3.092 4.200 1.00 98.56 165 CYS A N 1
ATOM 1245 C CA . CYS A 1 165 ? 8.777 -3.984 4.024 1.00 98.56 165 CYS A CA 1
ATOM 1246 C C . CYS A 1 165 ? 8.897 -4.480 2.577 1.00 98.56 165 CYS A C 1
ATOM 1248 O O . CYS A 1 165 ? 9.996 -4.479 2.027 1.00 98.56 165 CYS A O 1
ATOM 1250 N N . ILE A 1 166 ? 7.778 -4.873 1.963 1.00 98.56 166 ILE A N 1
ATOM 1251 C CA . ILE A 1 166 ? 7.732 -5.298 0.559 1.00 98.56 166 ILE A CA 1
ATOM 1252 C C . ILE A 1 166 ? 8.124 -4.140 -0.359 1.00 98.56 166 ILE A C 1
ATOM 1254 O O . ILE A 1 166 ? 8.904 -4.349 -1.279 1.00 98.56 166 ILE A O 1
ATOM 1258 N N . ASP A 1 167 ? 7.652 -2.924 -0.087 1.00 98.00 167 ASP A N 1
ATOM 1259 C CA . ASP A 1 167 ? 7.984 -1.734 -0.877 1.00 98.00 167 ASP A CA 1
ATOM 1260 C C . ASP A 1 167 ? 9.497 -1.478 -0.882 1.00 98.00 167 ASP A C 1
ATOM 1262 O O . ASP A 1 167 ? 10.119 -1.403 -1.938 1.00 98.00 167 ASP A O 1
ATOM 1266 N N . LEU A 1 168 ? 10.132 -1.472 0.296 1.00 98.44 168 LEU A N 1
ATOM 1267 C CA . LEU A 1 168 ? 11.589 -1.332 0.407 1.00 98.44 168 LEU A CA 1
ATOM 1268 C C . LEU A 1 168 ? 12.340 -2.469 -0.303 1.00 98.44 168 LEU A C 1
ATOM 1270 O O . LEU A 1 168 ? 13.327 -2.217 -0.996 1.00 98.44 168 LEU A O 1
ATOM 1274 N N . ALA A 1 169 ? 11.873 -3.713 -0.161 1.00 98.38 169 ALA A N 1
ATOM 1275 C CA . ALA A 1 169 ? 12.472 -4.865 -0.831 1.00 98.38 169 ALA A CA 1
ATOM 1276 C C . ALA A 1 169 ? 12.359 -4.774 -2.362 1.00 98.38 169 ALA A C 1
ATOM 1278 O O . ALA A 1 169 ? 13.308 -5.127 -3.067 1.00 98.38 169 ALA A O 1
ATOM 1279 N N . MET A 1 170 ? 11.238 -4.261 -2.878 1.00 98.06 170 MET A N 1
ATOM 1280 C CA . MET A 1 170 ? 11.038 -4.027 -4.307 1.00 98.06 170 MET A CA 1
ATOM 1281 C C . MET A 1 170 ? 11.983 -2.949 -4.838 1.00 98.06 170 MET A C 1
ATOM 1283 O O . MET A 1 170 ? 12.627 -3.191 -5.857 1.00 98.06 170 MET A O 1
ATOM 1287 N N . GLN A 1 171 ? 12.171 -1.824 -4.131 1.00 97.50 171 GLN A N 1
ATOM 1288 C CA . GLN A 1 171 ? 13.131 -0.791 -4.561 1.00 97.50 171 GLN A CA 1
ATOM 1289 C C . GLN A 1 171 ? 14.564 -1.347 -4.665 1.00 97.50 171 GLN A C 1
ATOM 1291 O O . GLN A 1 171 ? 15.276 -1.071 -5.633 1.00 97.50 171 GLN A O 1
ATOM 1296 N N . LEU A 1 172 ? 14.980 -2.179 -3.702 1.00 97.75 172 LEU A N 1
ATOM 1297 C CA . LEU A 1 172 ? 16.293 -2.837 -3.727 1.00 97.75 172 LEU A CA 1
ATOM 1298 C C . LEU A 1 172 ? 16.406 -3.856 -4.865 1.00 97.75 172 LEU A C 1
ATOM 1300 O O . LEU A 1 172 ? 17.437 -3.923 -5.535 1.00 97.75 172 LEU A O 1
ATOM 1304 N N . SER A 1 173 ? 15.344 -4.623 -5.106 1.00 98.12 173 SER A N 1
ATOM 1305 C CA . SER A 1 173 ? 15.305 -5.632 -6.167 1.00 98.12 173 SER A CA 1
ATOM 1306 C C . SER A 1 173 ? 15.374 -4.992 -7.555 1.00 98.12 173 SER A C 1
ATOM 1308 O O . SER A 1 173 ? 16.143 -5.453 -8.396 1.00 98.12 173 SER A O 1
ATOM 1310 N N . VAL A 1 174 ? 14.653 -3.887 -7.788 1.00 96.75 174 VAL A N 1
ATOM 1311 C CA . VAL A 1 174 ? 14.750 -3.101 -9.032 1.00 96.75 174 VAL A CA 1
ATOM 1312 C C . VAL A 1 174 ? 16.185 -2.609 -9.235 1.00 96.75 174 VAL A C 1
ATOM 1314 O O . VAL A 1 174 ? 16.749 -2.817 -10.309 1.00 96.75 174 VAL A O 1
ATOM 1317 N N . ALA A 1 175 ? 16.802 -2.019 -8.203 1.00 96.25 175 ALA A N 1
ATOM 1318 C CA . ALA A 1 175 ? 18.176 -1.523 -8.284 1.00 96.25 175 ALA A CA 1
ATOM 1319 C C . ALA A 1 175 ? 19.165 -2.627 -8.694 1.00 96.25 175 ALA A C 1
ATOM 1321 O O . ALA A 1 175 ? 19.935 -2.452 -9.637 1.00 96.25 175 ALA A O 1
ATOM 1322 N N . GLN A 1 176 ? 19.126 -3.772 -8.006 1.00 97.06 176 GLN A N 1
ATOM 1323 C CA . GLN A 1 176 ? 20.069 -4.870 -8.228 1.00 97.06 176 GLN A CA 1
ATOM 1324 C C . GLN A 1 176 ? 19.869 -5.543 -9.589 1.00 97.06 176 GLN A C 1
ATOM 1326 O O . GLN A 1 176 ? 20.834 -5.742 -10.329 1.00 97.06 176 GLN A O 1
ATOM 1331 N N . LEU A 1 177 ? 18.623 -5.872 -9.941 1.00 97.56 177 LEU A N 1
ATOM 1332 C CA . LEU A 1 177 ? 18.328 -6.632 -11.155 1.00 97.56 177 LEU A CA 1
ATOM 1333 C C . LEU A 1 177 ? 18.551 -5.806 -12.420 1.00 97.56 177 LEU A C 1
ATOM 1335 O O . LEU A 1 177 ? 19.020 -6.353 -13.414 1.00 97.56 177 LEU A O 1
ATOM 1339 N N . VAL A 1 178 ? 18.271 -4.499 -12.389 1.00 95.56 178 VAL A N 1
ATOM 1340 C CA . VAL A 1 178 ? 18.522 -3.612 -13.534 1.00 95.56 178 VAL A CA 1
ATOM 1341 C C . VAL A 1 178 ? 20.014 -3.304 -13.676 1.00 95.56 178 VAL A C 1
ATOM 1343 O O . VAL A 1 178 ? 20.533 -3.334 -14.792 1.00 95.56 178 VAL A O 1
ATOM 1346 N N . ALA A 1 179 ? 20.733 -3.071 -12.570 1.00 94.25 179 ALA A N 1
ATOM 1347 C CA . ALA A 1 179 ? 22.181 -2.849 -12.610 1.00 94.25 179 ALA A CA 1
ATOM 1348 C C . ALA A 1 179 ? 22.937 -4.052 -13.203 1.00 94.25 179 ALA A C 1
ATOM 1350 O O . ALA A 1 179 ? 23.877 -3.867 -13.977 1.00 94.25 179 ALA A O 1
ATOM 1351 N N . ALA A 1 180 ? 22.478 -5.277 -12.922 1.00 96.88 180 ALA A N 1
ATOM 1352 C CA . ALA A 1 180 ? 23.053 -6.507 -13.468 1.00 96.88 180 ALA A CA 1
ATOM 1353 C C . ALA A 1 180 ? 22.956 -6.626 -15.005 1.00 96.88 180 ALA A C 1
ATOM 1355 O O . ALA A 1 180 ? 23.649 -7.454 -15.589 1.00 96.88 180 ALA A O 1
ATOM 1356 N N . GLN A 1 181 ? 22.132 -5.810 -15.675 1.00 97.44 181 GLN A N 1
ATOM 1357 C CA . GLN A 1 181 ? 21.950 -5.845 -17.133 1.00 97.44 181 GLN A CA 1
ATOM 1358 C C . GLN A 1 181 ? 22.888 -4.904 -17.911 1.00 97.44 181 GLN A C 1
ATOM 1360 O O . GLN A 1 181 ? 22.722 -4.755 -19.120 1.00 97.44 181 GLN A O 1
ATOM 1365 N N . GLY A 1 182 ? 23.846 -4.242 -17.251 1.00 94.12 182 GLY A N 1
ATOM 1366 C CA . GLY A 1 182 ? 24.743 -3.286 -17.914 1.00 94.12 182 GLY A CA 1
ATOM 1367 C C . GLY A 1 182 ? 24.047 -1.963 -18.249 1.00 94.12 182 GLY A C 1
ATOM 1368 O O . GLY A 1 182 ? 24.034 -1.523 -19.397 1.00 94.12 182 GLY A O 1
ATOM 1369 N N . LEU A 1 183 ? 23.433 -1.342 -17.238 1.00 94.75 183 LEU A N 1
ATOM 1370 C CA . LEU A 1 183 ? 22.673 -0.101 -17.387 1.00 94.75 183 LEU A CA 1
ATOM 1371 C C . LEU A 1 183 ? 23.567 1.065 -17.871 1.00 94.75 183 LEU A C 1
ATOM 1373 O O . LEU A 1 183 ? 24.588 1.342 -17.235 1.00 94.75 183 LEU A O 1
ATOM 1377 N N . PRO A 1 184 ? 23.189 1.802 -18.936 1.00 96.44 184 PRO A N 1
ATOM 1378 C CA . PRO A 1 184 ? 23.933 2.980 -19.371 1.00 96.44 184 PRO A CA 1
ATOM 1379 C C . PRO A 1 184 ? 24.007 4.052 -18.277 1.00 96.44 184 PRO A C 1
ATOM 1381 O O . PRO A 1 184 ? 23.021 4.311 -17.583 1.00 96.44 184 PRO A O 1
ATOM 1384 N N . ALA A 1 185 ? 25.145 4.744 -18.171 1.00 94.75 185 ALA A N 1
ATOM 1385 C CA . ALA A 1 185 ? 25.355 5.787 -17.160 1.00 94.75 185 ALA A CA 1
ATOM 1386 C C . ALA A 1 185 ? 24.305 6.916 -17.228 1.00 94.75 185 ALA A C 1
ATOM 1388 O O . ALA A 1 185 ? 23.902 7.453 -16.196 1.00 94.75 185 ALA A O 1
ATOM 1389 N N . SER A 1 186 ? 23.807 7.225 -18.431 1.00 95.44 186 SER A N 1
ATOM 1390 C CA . SER A 1 186 ? 22.739 8.208 -18.658 1.00 95.44 186 SER A CA 1
ATOM 1391 C C . SER A 1 186 ? 21.389 7.813 -18.049 1.00 95.44 186 SER A C 1
ATOM 1393 O O . SER A 1 186 ? 20.580 8.690 -17.764 1.00 95.44 186 SER A O 1
ATOM 1395 N N . VAL A 1 187 ? 21.143 6.518 -17.828 1.00 95.44 187 VAL A N 1
ATOM 1396 C CA . VAL A 1 187 ? 19.913 5.989 -17.213 1.00 95.44 187 VAL A CA 1
ATOM 1397 C C . VAL A 1 187 ? 20.128 5.679 -15.731 1.00 95.44 187 VAL A C 1
ATOM 1399 O O . VAL A 1 187 ? 19.211 5.845 -14.928 1.00 95.44 187 VAL A O 1
ATOM 1402 N N . ALA A 1 188 ? 21.346 5.286 -15.349 1.00 95.94 188 ALA A N 1
ATOM 1403 C CA . ALA A 1 188 ? 21.691 4.942 -13.974 1.00 95.94 188 ALA A CA 1
ATOM 1404 C C . ALA A 1 188 ? 21.431 6.085 -12.984 1.00 95.94 188 ALA A C 1
ATOM 1406 O O . ALA A 1 188 ? 20.782 5.862 -11.964 1.00 95.94 188 ALA A O 1
ATOM 1407 N N . ALA A 1 189 ? 21.871 7.309 -13.294 1.00 95.56 189 ALA A N 1
ATOM 1408 C CA . ALA A 1 189 ? 21.685 8.448 -12.394 1.00 95.56 189 ALA A CA 1
ATOM 1409 C C . ALA A 1 189 ? 20.197 8.841 -12.200 1.00 95.56 189 ALA A C 1
ATOM 1411 O O . ALA A 1 189 ? 19.766 8.979 -11.047 1.00 95.56 189 ALA A O 1
ATOM 1412 N N . PRO A 1 190 ? 19.366 8.953 -13.260 1.00 95.94 190 PRO A N 1
ATOM 1413 C CA . PRO A 1 190 ? 17.923 9.143 -13.100 1.00 95.94 190 PRO A CA 1
ATOM 1414 C C . PRO A 1 190 ? 17.228 8.005 -12.345 1.00 95.94 190 PRO A C 1
ATOM 1416 O O . PRO A 1 190 ? 16.406 8.273 -11.469 1.00 95.94 190 PRO A O 1
ATOM 1419 N N . LEU A 1 191 ? 17.574 6.744 -12.636 1.00 95.44 191 LEU A N 1
ATOM 1420 C CA . LEU A 1 191 ? 16.990 5.591 -11.948 1.00 95.44 191 LEU A CA 1
ATOM 1421 C C . LEU A 1 191 ? 17.334 5.606 -10.455 1.00 95.44 191 LEU A C 1
ATOM 1423 O O . LEU A 1 191 ? 16.451 5.428 -9.622 1.00 95.44 191 LEU A O 1
ATOM 1427 N N . GLN A 1 192 ? 18.590 5.880 -10.103 1.00 96.75 192 GLN A N 1
ATOM 1428 C CA . GLN A 1 192 ? 19.002 6.026 -8.709 1.00 96.75 192 GLN A CA 1
ATOM 1429 C C . GLN A 1 192 ? 18.213 7.134 -8.005 1.00 96.75 192 GLN A C 1
ATOM 1431 O O . GLN A 1 192 ? 17.738 6.927 -6.892 1.00 96.75 192 GLN A O 1
ATOM 1436 N N . THR A 1 193 ? 18.031 8.284 -8.660 1.00 96.81 193 THR A N 1
ATOM 1437 C CA . THR A 1 193 ? 17.242 9.399 -8.112 1.00 96.81 193 THR A CA 1
ATOM 1438 C C . THR A 1 193 ? 15.787 8.995 -7.861 1.00 96.81 193 THR A C 1
ATOM 1440 O O . THR A 1 193 ? 15.236 9.302 -6.804 1.00 96.81 193 THR A O 1
ATOM 1443 N N . LEU A 1 194 ? 15.170 8.274 -8.802 1.00 96.12 194 LEU A N 1
ATOM 1444 C CA . LEU A 1 194 ? 13.806 7.758 -8.671 1.00 96.12 194 LEU A CA 1
ATOM 1445 C C . LEU A 1 194 ? 13.680 6.795 -7.477 1.00 96.12 194 LEU A C 1
ATOM 1447 O O . LEU A 1 194 ? 12.798 6.967 -6.634 1.00 96.12 194 LEU A O 1
ATOM 1451 N N . LEU A 1 195 ? 14.575 5.807 -7.386 1.00 96.75 195 LEU A N 1
ATOM 1452 C CA . LEU A 1 195 ? 14.555 4.793 -6.328 1.00 96.75 195 LEU A CA 1
ATOM 1453 C C . LEU A 1 195 ? 14.842 5.405 -4.949 1.00 96.75 195 LEU A C 1
ATOM 1455 O O . LEU A 1 195 ? 14.144 5.093 -3.987 1.00 96.75 195 LEU A O 1
ATOM 1459 N N . ASP A 1 196 ? 15.805 6.325 -4.845 1.00 97.81 196 ASP A N 1
ATOM 1460 C CA . ASP A 1 196 ? 16.094 7.064 -3.609 1.00 97.81 196 ASP A CA 1
ATOM 1461 C C . ASP A 1 196 ? 14.881 7.887 -3.145 1.00 97.81 196 ASP A C 1
ATOM 1463 O O . ASP A 1 196 ? 14.496 7.833 -1.973 1.00 97.81 196 ASP A O 1
ATOM 1467 N N . ALA A 1 197 ? 14.215 8.590 -4.066 1.00 96.50 197 ALA A N 1
ATOM 1468 C CA . ALA A 1 197 ? 12.992 9.322 -3.753 1.00 96.50 197 ALA A CA 1
ATOM 1469 C C . ALA A 1 197 ? 11.879 8.388 -3.246 1.00 96.50 197 ALA A C 1
ATOM 1471 O O . ALA A 1 197 ? 11.168 8.737 -2.300 1.00 96.50 197 ALA A O 1
ATOM 1472 N N . ASN A 1 198 ? 11.739 7.194 -3.825 1.00 96.81 198 ASN A N 1
ATOM 1473 C CA . ASN A 1 198 ? 10.743 6.212 -3.400 1.00 96.81 198 ASN A CA 1
ATOM 1474 C C . ASN A 1 198 ? 11.060 5.621 -2.025 1.00 96.81 198 ASN A C 1
ATOM 1476 O O . ASN A 1 198 ? 10.185 5.604 -1.157 1.00 96.81 198 ASN A O 1
ATOM 1480 N N . VAL A 1 199 ? 12.317 5.255 -1.766 1.00 98.06 199 VAL A N 1
ATOM 1481 C CA . VAL A 1 199 ? 12.768 4.821 -0.434 1.00 98.06 199 VAL A CA 1
ATOM 1482 C C . VAL A 1 199 ? 12.484 5.904 0.608 1.00 98.06 199 VAL A C 1
ATOM 1484 O O . VAL A 1 199 ? 11.889 5.617 1.648 1.00 98.06 199 VAL A O 1
ATOM 1487 N N . LYS A 1 200 ? 12.820 7.168 0.323 1.00 97.94 200 LYS A N 1
ATOM 1488 C CA . LYS A 1 200 ? 12.539 8.293 1.228 1.00 97.94 200 LYS A CA 1
ATOM 1489 C C . LYS A 1 200 ? 11.049 8.450 1.516 1.00 97.94 200 LYS A C 1
ATOM 1491 O O . LYS A 1 200 ? 10.687 8.619 2.679 1.00 97.94 200 LYS A O 1
ATOM 1496 N N . LYS A 1 201 ? 10.171 8.345 0.512 1.00 96.38 201 LYS A N 1
ATOM 1497 C CA . LYS A 1 201 ? 8.709 8.392 0.722 1.00 96.38 201 LYS A CA 1
ATOM 1498 C C . LYS A 1 201 ? 8.242 7.299 1.679 1.00 96.38 201 LYS A C 1
ATOM 1500 O O . LYS A 1 201 ? 7.469 7.584 2.596 1.00 96.38 201 LYS A O 1
ATOM 1505 N N . VAL A 1 202 ? 8.729 6.069 1.501 1.00 97.62 202 VAL A N 1
ATOM 1506 C CA . VAL A 1 202 ? 8.380 4.948 2.384 1.00 97.62 202 VAL A CA 1
ATOM 1507 C C . VAL A 1 202 ? 8.891 5.199 3.798 1.00 97.62 202 VAL A C 1
ATOM 1509 O O . VAL A 1 202 ? 8.122 5.064 4.745 1.00 97.62 202 VAL A O 1
ATOM 1512 N N . LEU A 1 203 ? 10.140 5.640 3.964 1.00 98.38 203 LEU A N 1
ATOM 1513 C CA . LEU A 1 203 ? 10.715 5.932 5.280 1.00 98.38 203 LEU A CA 1
ATOM 1514 C C . LEU A 1 203 ? 9.999 7.083 5.998 1.00 98.38 203 LEU A C 1
ATOM 1516 O O . LEU A 1 203 ? 9.746 6.981 7.198 1.00 98.38 203 LEU A O 1
ATOM 1520 N N . ILE A 1 204 ? 9.604 8.139 5.280 1.00 97.50 204 ILE A N 1
ATOM 1521 C CA . ILE A 1 204 ? 8.780 9.228 5.828 1.00 97.50 204 ILE A CA 1
ATOM 1522 C C . ILE A 1 204 ? 7.424 8.679 6.290 1.00 97.50 204 ILE A C 1
ATOM 1524 O O . ILE A 1 204 ? 6.988 8.964 7.405 1.00 97.50 204 ILE A O 1
ATOM 1528 N N . SER A 1 205 ? 6.777 7.846 5.469 1.00 96.94 205 SER A N 1
ATOM 1529 C CA . SER A 1 205 ? 5.524 7.176 5.830 1.00 96.94 205 SER A CA 1
ATOM 1530 C C . SER A 1 205 ? 5.689 6.298 7.077 1.00 96.94 205 SER A C 1
ATOM 1532 O O . SER A 1 205 ? 4.879 6.385 7.997 1.00 96.94 205 SER A O 1
ATOM 1534 N N . VAL A 1 206 ? 6.736 5.473 7.146 1.00 98.06 206 VAL A N 1
ATOM 1535 C CA . VAL A 1 206 ? 7.037 4.627 8.312 1.00 98.06 206 VAL A CA 1
ATOM 1536 C C . VAL A 1 206 ? 7.255 5.489 9.556 1.00 98.06 206 VAL A C 1
ATOM 1538 O O . VAL A 1 206 ? 6.634 5.235 10.587 1.00 98.06 206 VAL A O 1
ATOM 1541 N N . GLY A 1 207 ? 8.083 6.531 9.459 1.00 97.81 207 GLY A N 1
ATOM 1542 C CA . GLY A 1 207 ? 8.392 7.429 10.572 1.00 97.81 207 GLY A CA 1
ATOM 1543 C C . GLY A 1 207 ? 7.162 8.159 11.114 1.00 97.81 207 GLY A C 1
ATOM 1544 O O . GLY A 1 207 ? 7.024 8.312 12.325 1.00 97.81 207 GLY A O 1
ATOM 1545 N N . LEU A 1 208 ? 6.234 8.547 10.237 1.00 96.88 208 LEU A N 1
ATOM 1546 C CA . LEU A 1 208 ? 4.993 9.212 10.628 1.00 96.88 208 LEU A CA 1
ATOM 1547 C C . LEU A 1 208 ? 3.970 8.231 11.222 1.00 96.88 208 LEU A C 1
ATOM 1549 O O . LEU A 1 208 ? 3.361 8.495 12.261 1.00 96.88 208 LEU A O 1
ATOM 1553 N N . TRP A 1 209 ? 3.763 7.090 10.563 1.00 97.62 209 TRP A N 1
ATOM 1554 C CA . TRP A 1 209 ? 2.615 6.230 10.838 1.00 97.62 209 TRP A CA 1
ATOM 1555 C C . TRP A 1 209 ? 2.918 5.065 11.771 1.00 97.62 209 TRP A C 1
ATOM 1557 O O . TRP A 1 209 ? 2.025 4.658 12.511 1.00 97.62 209 TRP A O 1
ATOM 1567 N N . ALA A 1 210 ? 4.140 4.530 11.805 1.00 96.31 210 ALA A N 1
ATOM 1568 C CA . ALA A 1 210 ? 4.462 3.426 12.706 1.00 96.31 210 ALA A CA 1
ATOM 1569 C C . ALA A 1 210 ? 4.283 3.808 14.190 1.00 96.31 210 ALA A C 1
ATOM 1571 O O . ALA A 1 210 ? 3.606 3.056 14.901 1.00 96.31 210 ALA A O 1
ATOM 1572 N N . PRO A 1 211 ? 4.750 4.980 14.678 1.00 95.50 211 PRO A N 1
ATOM 1573 C CA . PRO A 1 211 ? 4.483 5.400 16.055 1.00 95.50 211 PRO A CA 1
ATOM 1574 C C . PRO A 1 211 ? 2.984 5.526 16.339 1.00 95.50 211 PRO A C 1
ATOM 1576 O O . PRO A 1 211 ? 2.505 5.053 17.372 1.00 95.50 211 PRO A O 1
ATOM 1579 N N . TYR A 1 212 ? 2.223 6.087 15.393 1.00 95.88 212 TYR A N 1
ATOM 1580 C CA . TYR A 1 212 ? 0.770 6.186 15.499 1.00 95.88 212 TYR A CA 1
ATOM 1581 C C . TYR A 1 212 ? 0.111 4.801 15.601 1.00 95.88 212 TYR A C 1
ATOM 1583 O O . TYR A 1 212 ? -0.682 4.562 16.511 1.00 95.88 212 TYR A O 1
ATOM 1591 N N . LEU A 1 213 ? 0.470 3.851 14.735 1.00 95.25 213 LEU A N 1
ATOM 1592 C CA . LEU A 1 213 ? -0.062 2.485 14.761 1.00 95.25 213 LEU A CA 1
ATOM 1593 C C . LEU A 1 213 ? 0.307 1.733 16.044 1.00 95.25 213 LEU A C 1
ATOM 1595 O O . LEU A 1 213 ? -0.456 0.884 16.510 1.00 95.25 213 LEU A O 1
ATOM 1599 N N . LEU A 1 214 ? 1.472 2.004 16.629 1.00 93.19 214 LEU A N 1
ATOM 1600 C CA . LEU A 1 214 ? 1.919 1.338 17.850 1.00 93.19 214 LEU A CA 1
ATOM 1601 C C . LEU A 1 214 ? 1.237 1.908 19.097 1.00 93.19 214 LEU A C 1
ATOM 1603 O O . LEU A 1 214 ? 0.724 1.125 19.904 1.00 93.19 214 LEU A O 1
ATOM 1607 N N . LEU A 1 215 ? 1.193 3.237 19.225 1.00 93.44 215 LEU A N 1
ATOM 1608 C CA . LEU A 1 215 ? 0.862 3.935 20.471 1.00 93.44 215 LEU A CA 1
ATOM 1609 C C . LEU A 1 215 ? -0.573 4.479 20.530 1.00 93.44 215 LEU A C 1
ATOM 1611 O O . LEU A 1 215 ? -1.085 4.732 21.618 1.00 93.44 215 LEU A O 1
ATOM 1615 N N . SER A 1 216 ? -1.252 4.656 19.395 1.00 94.88 216 SER A N 1
ATOM 1616 C CA . SER A 1 216 ? -2.575 5.289 19.367 1.00 94.88 216 SER A CA 1
ATOM 1617 C C . SER A 1 216 ? -3.625 4.495 20.148 1.00 94.88 216 SER A C 1
ATOM 1619 O O . SER A 1 216 ? -3.872 3.312 19.887 1.00 94.88 216 SER A O 1
ATOM 1621 N N . ARG A 1 217 ? -4.324 5.177 21.068 1.00 95.06 217 ARG A N 1
ATOM 1622 C CA . ARG A 1 217 ? -5.499 4.641 21.780 1.00 95.06 217 ARG A CA 1
ATOM 1623 C C . ARG A 1 217 ? -6.570 4.161 20.806 1.00 95.06 217 ARG A C 1
ATOM 1625 O O . ARG A 1 217 ? -7.083 3.060 20.955 1.00 95.06 217 ARG A O 1
ATOM 1632 N N . ARG A 1 218 ? -6.854 4.950 19.765 1.00 95.94 218 ARG A N 1
ATOM 1633 C CA . ARG A 1 218 ? -7.839 4.610 18.727 1.00 95.94 218 ARG A CA 1
ATOM 1634 C C . ARG A 1 218 ? -7.476 3.315 18.009 1.00 95.94 218 ARG A C 1
ATOM 1636 O O . ARG A 1 218 ? -8.349 2.482 17.795 1.00 95.94 218 ARG A O 1
ATOM 1643 N N . VAL A 1 219 ? -6.198 3.128 17.671 1.00 96.25 219 VAL A N 1
ATOM 1644 C CA . VAL A 1 219 ? -5.730 1.902 17.006 1.00 96.25 219 VAL A CA 1
ATOM 1645 C C . VAL A 1 219 ? -5.863 0.695 17.935 1.00 96.25 219 VAL A C 1
ATOM 1647 O O . VAL A 1 219 ? -6.332 -0.357 17.505 1.00 96.25 219 VAL A O 1
ATOM 1650 N N . ASN A 1 220 ? -5.501 0.850 19.213 1.00 95.44 220 ASN A N 1
ATOM 1651 C CA . ASN A 1 220 ? -5.644 -0.210 20.213 1.00 95.44 220 ASN A CA 1
ATOM 1652 C C . ASN A 1 220 ? -7.110 -0.604 20.443 1.00 95.44 220 ASN A C 1
ATOM 1654 O O . ASN A 1 220 ? -7.420 -1.793 20.453 1.00 95.44 220 ASN A O 1
ATOM 1658 N N . VAL A 1 221 ? -8.011 0.369 20.556 1.00 95.94 221 VAL A N 1
ATOM 1659 C CA . VAL A 1 221 ? -9.448 0.120 20.723 1.00 95.94 221 VAL A CA 1
ATOM 1660 C C . VAL A 1 221 ? -10.035 -0.528 19.469 1.00 95.94 221 VAL A C 1
ATOM 1662 O O . VAL A 1 221 ? -10.668 -1.572 19.564 1.00 95.94 221 VAL A O 1
ATOM 1665 N N . THR A 1 222 ? -9.777 0.049 18.292 1.00 96.81 222 THR A N 1
ATOM 1666 C CA . THR A 1 222 ? -10.436 -0.350 17.037 1.00 96.81 222 THR A CA 1
ATOM 1667 C C . THR A 1 222 ? -9.938 -1.688 16.506 1.00 96.81 222 THR A C 1
ATOM 1669 O O . THR A 1 222 ? -10.748 -2.530 16.150 1.00 96.81 222 THR A O 1
ATOM 1672 N N . TYR A 1 223 ? -8.619 -1.898 16.448 1.00 96.31 223 TYR A N 1
ATOM 1673 C CA . TYR A 1 223 ? -8.047 -3.067 15.768 1.00 96.31 223 TYR A CA 1
ATOM 1674 C C . TYR A 1 223 ? -7.539 -4.140 16.729 1.00 96.31 223 TYR A C 1
ATOM 1676 O O . TYR A 1 223 ? -7.361 -5.282 16.322 1.00 96.31 223 TYR A O 1
ATOM 1684 N N . ARG A 1 224 ? -7.268 -3.800 17.997 1.00 95.06 224 ARG A N 1
ATOM 1685 C CA . ARG A 1 224 ? -6.692 -4.743 18.978 1.00 95.06 224 ARG A CA 1
ATOM 1686 C C . ARG A 1 224 ? -7.632 -5.080 20.133 1.00 95.06 224 ARG A C 1
ATOM 1688 O O . ARG A 1 224 ? -7.238 -5.880 20.978 1.00 95.06 224 ARG A O 1
ATOM 1695 N N . HIS A 1 225 ? -8.807 -4.449 20.190 1.00 95.06 225 HIS A N 1
ATOM 1696 C CA . HIS A 1 225 ? -9.790 -4.565 21.273 1.00 95.06 225 HIS A CA 1
ATOM 1697 C C . HIS A 1 225 ? -9.143 -4.404 22.657 1.00 95.06 225 HIS A C 1
ATOM 1699 O O . HIS A 1 225 ? -9.205 -5.275 23.527 1.00 95.06 225 HIS A O 1
ATOM 1705 N N . ARG A 1 226 ? -8.438 -3.281 22.841 1.00 93.56 226 ARG A N 1
ATOM 1706 C CA . ARG A 1 226 ? -7.759 -2.932 24.094 1.00 93.56 226 ARG A CA 1
ATOM 1707 C C . ARG A 1 226 ? -8.113 -1.530 24.550 1.00 93.56 226 ARG A C 1
ATOM 1709 O O . ARG A 1 226 ? -8.069 -0.592 23.758 1.00 93.56 226 ARG A O 1
ATOM 1716 N N . VAL A 1 227 ? -8.348 -1.396 25.849 1.00 93.69 227 VAL A N 1
ATOM 1717 C CA . VAL A 1 227 ? -8.545 -0.115 26.541 1.00 93.69 227 VAL A CA 1
ATOM 1718 C C . VAL A 1 227 ? -7.464 0.072 27.600 1.00 93.69 227 VAL A C 1
ATOM 1720 O O . VAL A 1 227 ? -6.805 -0.889 28.009 1.00 93.69 227 VAL A O 1
ATOM 1723 N N . GLU A 1 228 ? -7.239 1.305 28.039 1.00 91.75 228 GLU A N 1
ATOM 1724 C CA . GLU A 1 228 ? -6.310 1.554 29.140 1.00 91.75 228 GLU A CA 1
ATOM 1725 C C . GLU A 1 228 ? -6.871 0.974 30.441 1.00 91.75 228 GLU A C 1
ATOM 1727 O O . GLU A 1 228 ? -8.053 1.115 30.745 1.00 91.75 228 GLU A O 1
ATOM 1732 N N . ALA A 1 229 ? -6.016 0.335 31.240 1.00 85.75 229 ALA A N 1
ATOM 1733 C CA . ALA A 1 229 ? -6.430 -0.317 32.484 1.00 85.75 229 ALA A CA 1
ATOM 1734 C C . ALA A 1 229 ? -7.015 0.655 33.530 1.00 85.75 229 ALA A C 1
ATOM 1736 O O . ALA A 1 229 ? -7.669 0.221 34.473 1.00 85.75 229 ALA A O 1
ATOM 1737 N N . LEU A 1 230 ? -6.764 1.959 33.376 1.00 77.62 230 LEU A N 1
ATOM 1738 C CA . LEU A 1 230 ? -7.245 3.013 34.270 1.00 77.62 230 LEU A CA 1
ATOM 1739 C C . LEU A 1 230 ? -8.596 3.605 33.842 1.00 77.62 230 LEU A C 1
ATOM 1741 O O . LEU A 1 230 ? -9.159 4.395 34.595 1.00 77.62 230 LEU A O 1
ATOM 1745 N N . THR A 1 231 ? -9.119 3.255 32.662 1.00 71.12 231 THR A N 1
ATOM 1746 C CA . THR A 1 231 ? -10.425 3.750 32.212 1.00 71.12 231 THR A CA 1
ATOM 1747 C C . THR A 1 231 ? -11.534 3.049 33.011 1.00 71.12 231 THR A C 1
ATOM 1749 O O . THR A 1 231 ? -11.610 1.818 32.956 1.00 71.12 231 THR A O 1
ATOM 1752 N N . PRO A 1 232 ? -12.372 3.785 33.773 1.00 65.38 232 PRO A N 1
ATOM 1753 C CA . PRO A 1 232 ? -13.462 3.198 34.552 1.00 65.38 232 PRO A CA 1
ATOM 1754 C C . PRO A 1 232 ? -14.416 2.410 33.651 1.00 65.38 232 PRO A C 1
ATOM 1756 O O . PRO A 1 232 ? -14.730 2.860 32.551 1.00 65.38 232 PRO A O 1
ATOM 1759 N N . ASP A 1 233 ? -14.863 1.242 34.112 1.00 63.50 233 ASP A N 1
ATOM 1760 C CA . ASP A 1 233 ? -15.784 0.393 33.356 1.00 63.50 233 ASP A CA 1
ATOM 1761 C C . ASP A 1 233 ? -17.160 1.075 33.222 1.00 63.50 233 ASP A C 1
ATOM 1763 O O . ASP A 1 233 ? -17.783 1.367 34.249 1.00 63.50 233 ASP A O 1
ATOM 1767 N N . PRO A 1 234 ? -17.649 1.344 31.997 1.00 60.88 234 PRO A N 1
ATOM 1768 C CA . PRO A 1 234 ? -18.959 1.954 31.801 1.00 60.88 234 PRO A CA 1
ATOM 1769 C C . PRO A 1 234 ? -20.127 0.992 32.089 1.00 60.88 234 PRO A C 1
ATOM 1771 O O . PRO A 1 234 ? -21.250 1.461 32.250 1.00 60.88 234 PRO A O 1
ATOM 1774 N N . SER A 1 235 ? -19.894 -0.327 32.168 1.00 63.75 235 SER A N 1
ATOM 1775 C CA . SER A 1 235 ? -20.945 -1.360 32.258 1.00 63.75 235 SER A CA 1
ATOM 1776 C C . SER A 1 235 ? -21.217 -1.918 33.669 1.00 63.75 235 SER A C 1
ATOM 1778 O O . SER A 1 235 ? -22.132 -2.717 33.848 1.00 63.75 235 SER A O 1
ATOM 1780 N N . GLY A 1 236 ? -20.490 -1.464 34.695 1.00 55.38 236 GLY A N 1
ATOM 1781 C CA . GLY A 1 236 ? -20.668 -1.875 36.100 1.00 55.38 236 GLY A CA 1
ATOM 1782 C C . GLY A 1 236 ? -19.312 -2.138 36.762 1.00 55.38 236 GLY A C 1
ATOM 1783 O O . GLY A 1 236 ? -18.379 -2.580 36.114 1.00 55.38 236 GLY A O 1
ATOM 1784 N N . SER A 1 237 ? -19.039 -1.866 38.033 1.00 53.38 237 SER A N 1
ATOM 1785 C CA . SER A 1 237 ? -19.841 -1.614 39.229 1.00 53.38 237 SER A CA 1
ATOM 1786 C C . SER A 1 237 ? -19.168 -0.495 40.043 1.00 53.38 237 SER A C 1
ATOM 1788 O O . SER A 1 237 ? -18.615 -0.697 41.127 1.00 53.38 237 SER A O 1
ATOM 1790 N N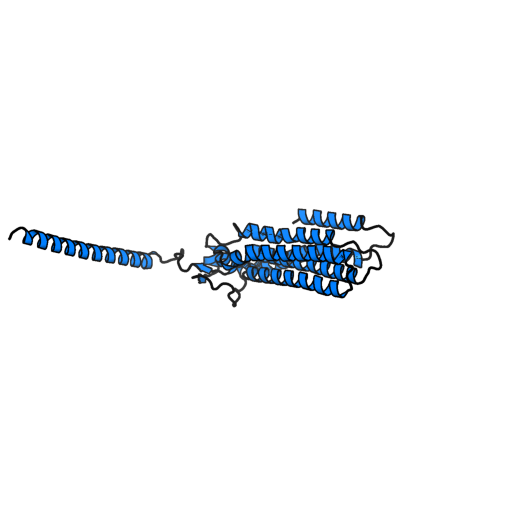 . ILE A 1 238 ? -19.163 0.726 39.497 1.00 52.16 238 ILE A N 1
ATOM 1791 C CA . ILE A 1 238 ? -18.511 1.891 40.127 1.00 52.16 238 ILE A CA 1
ATOM 1792 C C . ILE A 1 238 ? -19.060 2.149 41.541 1.00 52.16 238 ILE A C 1
ATOM 1794 O O . ILE A 1 238 ? -18.330 2.643 42.399 1.00 52.16 238 ILE A O 1
ATOM 1798 N N . THR A 1 239 ? -20.291 1.735 41.843 1.00 53.81 239 THR A N 1
ATOM 1799 C CA . THR A 1 239 ? -20.879 1.941 43.166 1.00 53.81 239 THR A CA 1
ATOM 1800 C C . THR A 1 239 ? -20.114 1.233 44.283 1.00 53.81 239 THR A C 1
ATOM 1802 O O . THR A 1 239 ? -19.841 1.883 45.277 1.00 53.81 239 THR A O 1
ATOM 1805 N N . SER A 1 240 ? -19.659 -0.018 44.170 1.00 54.59 240 SER A N 1
ATOM 1806 C CA . SER A 1 240 ? -18.995 -0.654 45.327 1.00 54.59 240 SER A CA 1
ATOM 1807 C C . SER A 1 240 ? -17.519 -0.266 45.450 1.00 54.59 240 SER A C 1
ATOM 1809 O O . SER A 1 240 ? -17.051 0.101 46.523 1.00 54.59 240 SER A O 1
ATOM 1811 N N . SER A 1 241 ? -16.775 -0.281 44.345 1.00 59.19 241 SER A N 1
ATOM 1812 C CA . SER A 1 241 ? -15.321 -0.080 44.356 1.00 59.19 241 SER A CA 1
ATOM 1813 C C . SER A 1 241 ? -14.906 1.388 44.492 1.00 59.19 241 SER A C 1
ATOM 1815 O O . SER A 1 241 ? -13.897 1.700 45.135 1.00 59.19 241 SER A O 1
ATOM 1817 N N . TRP A 1 242 ? -15.662 2.303 43.879 1.00 61.88 242 TRP A N 1
ATOM 1818 C CA . TRP A 1 242 ? -15.368 3.732 43.940 1.00 61.88 242 TRP A CA 1
ATOM 1819 C C . TRP A 1 242 ? -15.873 4.330 45.253 1.00 61.88 242 TRP A C 1
ATOM 1821 O O . TRP A 1 242 ? -15.109 5.044 45.897 1.00 61.88 242 TRP A O 1
ATOM 1831 N N . LEU A 1 243 ? -17.066 3.942 45.739 1.00 62.41 243 LEU A N 1
ATOM 1832 C CA . LEU A 1 243 ? -17.503 4.324 47.091 1.00 62.41 243 LEU A CA 1
ATOM 1833 C C . LEU A 1 243 ? -16.572 3.754 48.162 1.00 62.41 243 LEU A C 1
ATOM 1835 O O . LEU A 1 243 ? -16.239 4.480 49.088 1.00 62.41 243 LEU A O 1
ATOM 1839 N N . HIS A 1 244 ? -16.071 2.521 48.030 1.00 63.16 244 HIS A N 1
ATOM 1840 C CA . HIS A 1 244 ? -15.115 1.978 49.002 1.00 63.16 244 HIS A CA 1
ATOM 1841 C C . HIS A 1 244 ? -13.771 2.724 48.977 1.00 63.16 244 HIS A C 1
ATOM 1843 O O . HIS A 1 244 ? -13.173 2.955 50.029 1.00 63.16 244 HIS A O 1
ATOM 1849 N N . ARG A 1 245 ? -13.280 3.145 47.804 1.00 71.38 245 ARG A N 1
ATOM 1850 C CA . ARG A 1 245 ? -12.039 3.936 47.708 1.00 71.38 245 ARG A CA 1
ATOM 1851 C C . ARG A 1 245 ? -12.214 5.374 48.187 1.00 71.38 245 ARG A C 1
ATOM 1853 O O . ARG A 1 245 ? -11.334 5.878 48.877 1.00 71.38 245 ARG A O 1
ATOM 1860 N N . VAL A 1 246 ? -13.351 6.005 47.900 1.00 71.38 246 VAL A N 1
ATOM 1861 C CA . VAL A 1 246 ? -13.678 7.330 48.441 1.00 71.38 246 VAL A CA 1
ATOM 1862 C C . VAL A 1 246 ? -13.904 7.266 49.946 1.00 71.38 246 VAL A C 1
ATOM 1864 O O . VAL A 1 246 ? -13.351 8.103 50.648 1.00 71.38 246 VAL A O 1
ATOM 1867 N N . ALA A 1 247 ? -14.608 6.253 50.458 1.00 70.31 247 ALA A N 1
ATOM 1868 C CA . ALA A 1 247 ? -14.808 6.034 51.891 1.00 70.31 247 ALA A CA 1
ATOM 1869 C C . ALA A 1 247 ? -13.487 5.781 52.633 1.00 70.31 247 ALA A C 1
ATOM 1871 O O . ALA A 1 247 ? -13.295 6.282 53.738 1.00 70.31 247 ALA A O 1
ATOM 1872 N N . LEU A 1 248 ? -12.544 5.048 52.030 1.00 76.00 248 LEU A N 1
ATOM 1873 C CA . LEU A 1 248 ? -11.200 4.891 52.592 1.00 76.00 248 LEU A CA 1
ATOM 1874 C C . LEU A 1 248 ? -10.422 6.214 52.580 1.00 76.00 248 LEU A C 1
ATOM 1876 O O . LEU A 1 248 ? -9.804 6.560 53.584 1.00 76.00 248 LEU A O 1
ATOM 1880 N N . ALA A 1 249 ? -10.489 6.988 51.493 1.00 75.69 249 ALA A N 1
ATOM 1881 C CA . ALA A 1 249 ? -9.789 8.268 51.386 1.00 75.69 249 ALA A CA 1
ATOM 1882 C C . ALA A 1 249 ? -10.345 9.347 52.339 1.00 75.69 249 ALA A C 1
ATOM 1884 O O . ALA A 1 249 ? -9.573 10.123 52.907 1.00 75.69 249 ALA A O 1
ATOM 1885 N N . THR A 1 250 ? -11.664 9.397 52.565 1.00 74.75 250 THR A N 1
ATOM 1886 C CA . THR A 1 250 ? -12.273 10.298 53.560 1.00 74.75 250 THR A CA 1
ATOM 1887 C C . THR A 1 250 ? -11.984 9.853 54.990 1.00 74.75 250 THR A C 1
ATOM 1889 O O . THR A 1 250 ? -11.709 10.708 55.835 1.00 74.75 250 THR A O 1
ATOM 1892 N N . ARG A 1 251 ? -11.958 8.541 55.273 1.00 75.50 251 ARG A N 1
ATOM 1893 C CA . ARG A 1 251 ? -11.586 8.010 56.598 1.00 75.50 251 ARG A CA 1
ATOM 1894 C C . ARG A 1 251 ? -10.131 8.331 56.952 1.00 75.50 251 ARG A C 1
ATOM 1896 O O . ARG A 1 251 ? -9.865 8.732 58.083 1.00 75.50 251 ARG A O 1
ATOM 1903 N N . ASP A 1 252 ? -9.221 8.249 55.982 1.00 76.75 252 ASP A N 1
ATOM 1904 C CA . ASP A 1 252 ? -7.799 8.550 56.187 1.00 76.75 252 ASP A CA 1
ATOM 1905 C C . ASP A 1 252 ? -7.535 10.061 56.365 1.00 76.75 252 ASP A C 1
ATOM 1907 O O . ASP A 1 252 ? -6.740 10.463 57.217 1.00 76.75 252 ASP A O 1
ATOM 1911 N N . ARG A 1 253 ? -8.277 10.935 55.658 1.00 73.44 253 ARG A N 1
ATOM 1912 C CA . ARG A 1 253 ? -8.244 12.392 55.917 1.00 73.44 253 ARG A CA 1
ATOM 1913 C C . ARG A 1 253 ? -8.767 12.754 57.303 1.00 73.44 253 ARG A C 1
ATOM 1915 O O . ARG A 1 253 ? -8.156 13.578 57.978 1.00 73.44 253 ARG A O 1
ATOM 1922 N N . HIS A 1 254 ? -9.864 12.138 57.746 1.00 71.69 254 HIS A N 1
ATOM 1923 C CA . HIS A 1 254 ? -10.405 12.389 59.084 1.00 71.69 254 HIS A CA 1
ATOM 1924 C C . HIS A 1 254 ? -9.454 11.925 60.197 1.00 71.69 254 HIS A C 1
ATOM 1926 O O . HIS A 1 254 ? -9.366 12.585 61.233 1.00 71.69 254 HIS A O 1
ATOM 1932 N N . ALA A 1 255 ? -8.728 10.822 59.988 1.00 72.00 255 ALA A N 1
ATOM 1933 C CA . ALA A 1 255 ? -7.716 10.343 60.926 1.00 72.00 255 ALA A CA 1
ATOM 1934 C C . ALA A 1 255 ? -6.512 11.298 61.013 1.00 72.00 255 ALA A C 1
ATOM 1936 O O . ALA A 1 255 ? -6.097 11.647 62.119 1.00 72.00 255 ALA A O 1
ATOM 1937 N N . ARG A 1 256 ? -6.002 11.794 59.874 1.00 74.69 256 ARG A N 1
ATOM 1938 C CA . ARG A 1 256 ? -4.900 12.775 59.857 1.00 74.69 256 ARG A CA 1
ATOM 1939 C C . ARG A 1 256 ? -5.290 14.104 60.494 1.00 74.69 256 ARG A C 1
ATOM 1941 O O . ARG A 1 256 ? -4.547 14.594 61.336 1.00 74.69 256 ARG A O 1
ATOM 1948 N N . LEU A 1 257 ? -6.481 14.627 60.192 1.00 73.31 257 LEU A N 1
ATOM 1949 C CA . LEU A 1 257 ? -6.982 15.862 60.808 1.00 73.31 257 LEU A CA 1
ATOM 1950 C C . LEU A 1 257 ? -7.137 15.727 62.330 1.00 73.31 257 LEU A C 1
ATOM 1952 O O . LEU A 1 257 ? -6.743 16.629 63.062 1.00 73.31 257 LEU A O 1
ATOM 1956 N N . LYS A 1 258 ? -7.638 14.587 62.836 1.00 71.31 258 LYS A N 1
ATOM 1957 C CA . LYS A 1 258 ? -7.692 14.329 64.289 1.00 71.31 258 LYS A CA 1
ATOM 1958 C C . LYS A 1 258 ? -6.301 14.253 64.927 1.00 71.31 258 LYS A C 1
ATOM 1960 O O . LYS A 1 258 ? -6.139 14.678 66.069 1.00 71.31 258 LYS A O 1
ATOM 1965 N N . CYS A 1 259 ? -5.312 13.718 64.215 1.00 72.44 259 CYS A N 1
ATOM 1966 C CA . CYS A 1 259 ? -3.945 13.611 64.717 1.00 72.44 259 CYS A CA 1
ATOM 1967 C C . CYS A 1 259 ? -3.241 14.979 64.761 1.00 72.44 259 CYS A C 1
ATOM 1969 O O . CYS A 1 259 ? -2.597 15.298 65.760 1.00 72.44 259 CYS A O 1
ATOM 1971 N N . GLU A 1 260 ? -3.421 15.816 63.734 1.00 71.62 260 GLU A N 1
ATOM 1972 C CA . GLU A 1 260 ? -2.865 17.175 63.704 1.00 71.62 260 GLU A CA 1
ATOM 1973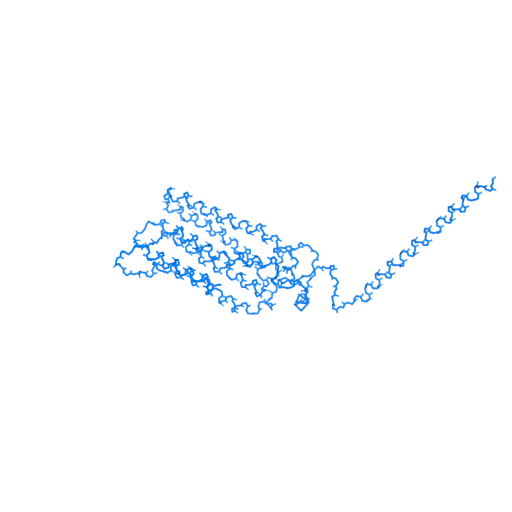 C C . GLU A 1 260 ? -3.516 18.093 64.746 1.00 71.62 260 GLU A C 1
ATOM 1975 O O . GLU A 1 260 ? -2.797 18.751 65.493 1.00 71.62 260 GLU A O 1
ATOM 1980 N N . LEU A 1 261 ? -4.846 18.060 64.902 1.00 73.81 261 LEU A N 1
ATOM 1981 C CA . LEU A 1 261 ? -5.550 18.839 65.934 1.00 73.81 261 LEU A CA 1
ATOM 1982 C C . LEU A 1 261 ? -5.088 18.486 67.358 1.00 73.81 261 LEU A C 1
ATOM 1984 O O . LEU A 1 261 ? -4.877 19.383 68.174 1.00 73.81 261 LEU A O 1
ATOM 1988 N N . ASN A 1 262 ? -4.860 17.201 67.655 1.00 72.44 262 ASN A N 1
ATOM 1989 C CA . ASN A 1 262 ? -4.330 16.783 68.959 1.00 72.44 262 ASN A CA 1
ATOM 1990 C C . ASN A 1 262 ? -2.861 17.183 69.166 1.00 72.44 262 ASN A C 1
ATOM 1992 O O . ASN A 1 262 ? -2.464 17.494 70.291 1.00 72.44 262 ASN A O 1
ATOM 1996 N N . SER A 1 263 ? -2.050 17.192 68.105 1.00 72.19 263 SER A N 1
ATOM 1997 C CA . SER A 1 263 ? -0.659 17.645 68.180 1.00 72.19 263 SER A CA 1
ATOM 1998 C C . SER A 1 263 ? -0.580 19.155 68.427 1.00 72.19 263 SER A C 1
ATOM 2000 O O . SER A 1 263 ? 0.127 19.600 69.333 1.00 72.19 263 SER A O 1
ATOM 2002 N N . SER A 1 264 ? -1.376 19.948 67.704 1.00 72.19 264 SER A N 1
ATOM 2003 C CA . SER A 1 264 ? -1.450 21.401 67.883 1.00 72.19 264 SER A CA 1
ATOM 2004 C C . SER A 1 264 ? -1.985 21.791 69.264 1.00 72.19 264 SER A C 1
ATOM 2006 O O . SER A 1 264 ? -1.437 22.697 69.888 1.00 72.19 264 SER A O 1
ATOM 2008 N N . ALA A 1 265 ? -2.984 21.073 69.793 1.00 70.12 265 ALA A N 1
ATOM 2009 C CA . ALA A 1 265 ? -3.494 21.303 71.147 1.00 70.12 265 ALA A CA 1
ATOM 2010 C C . ALA A 1 265 ? -2.437 21.020 72.233 1.00 70.12 265 ALA A C 1
ATOM 2012 O O . ALA A 1 265 ? -2.308 21.785 73.188 1.00 70.12 265 ALA A O 1
ATOM 2013 N N . ARG A 1 266 ? -1.623 19.964 72.073 1.00 74.50 266 ARG A N 1
ATOM 2014 C CA . ARG A 1 266 ? -0.524 19.652 73.006 1.00 74.50 266 ARG A CA 1
ATOM 2015 C C . ARG A 1 266 ? 0.583 20.702 72.983 1.00 74.50 266 ARG A C 1
ATOM 2017 O O . ARG A 1 266 ? 1.064 21.087 74.047 1.00 74.50 266 ARG A O 1
ATOM 2024 N N . ILE A 1 267 ? 0.959 21.183 71.797 1.00 72.88 267 ILE A N 1
ATOM 2025 C CA . ILE A 1 267 ? 1.947 22.262 71.653 1.00 72.88 267 ILE A CA 1
ATOM 2026 C C . ILE A 1 267 ? 1.416 23.545 72.304 1.00 72.88 267 ILE A C 1
ATOM 2028 O O . ILE A 1 267 ? 2.133 24.184 73.070 1.00 72.88 267 ILE A O 1
ATOM 2032 N N . PHE A 1 268 ? 0.143 23.883 72.082 1.00 70.50 268 PHE A N 1
ATOM 2033 C CA . PHE A 1 268 ? -0.477 25.063 72.683 1.00 70.50 268 PHE A CA 1
ATOM 2034 C C . PHE A 1 268 ? -0.515 24.989 74.220 1.00 70.50 268 PHE A C 1
ATOM 2036 O O . PHE A 1 268 ? -0.130 25.949 74.885 1.00 70.50 268 PHE A O 1
ATOM 2043 N N . CYS A 1 269 ? -0.879 23.840 74.806 1.00 71.25 269 CYS A N 1
ATOM 2044 C CA . CYS A 1 269 ? -0.848 23.648 76.261 1.00 71.25 269 CYS A CA 1
ATOM 2045 C C . CYS A 1 269 ? 0.568 23.720 76.858 1.00 71.25 269 CYS A C 1
ATOM 2047 O O . CYS A 1 269 ? 0.733 24.253 77.955 1.00 71.25 269 CYS A O 1
ATOM 2049 N N . LEU A 1 270 ? 1.591 23.212 76.159 1.00 72.00 270 LEU A N 1
ATOM 2050 C CA . LEU A 1 270 ? 2.985 23.313 76.609 1.00 72.00 270 LEU A CA 1
ATOM 2051 C C . LEU A 1 270 ? 3.474 24.766 76.620 1.00 72.00 270 LEU A C 1
ATOM 2053 O O . LEU A 1 270 ? 4.067 25.197 77.607 1.00 72.00 270 LEU A O 1
ATOM 2057 N N . VAL A 1 271 ? 3.156 25.537 75.576 1.00 69.38 271 VAL A N 1
ATOM 2058 C CA . VAL A 1 271 ? 3.514 26.962 75.490 1.00 69.38 271 VAL A CA 1
ATOM 2059 C C . VAL A 1 271 ? 2.797 27.789 76.563 1.00 69.38 271 VAL A C 1
ATOM 2061 O O . VAL A 1 271 ? 3.406 28.673 77.163 1.00 69.38 271 VAL A O 1
ATOM 2064 N N . LEU A 1 272 ? 1.526 27.495 76.857 1.00 68.06 272 LEU A N 1
ATOM 2065 C CA . LEU A 1 272 ? 0.773 28.210 77.895 1.00 68.06 272 LEU A CA 1
ATOM 2066 C C . LEU A 1 272 ? 1.291 27.914 79.309 1.00 68.06 272 LEU A C 1
ATOM 2068 O O . LEU A 1 272 ? 1.365 28.821 80.133 1.00 68.06 272 LEU A O 1
ATOM 2072 N N . ARG A 1 273 ? 1.703 26.669 79.582 1.00 73.44 273 ARG A N 1
ATOM 2073 C CA . ARG A 1 273 ? 2.280 26.281 80.878 1.00 73.44 273 ARG A CA 1
ATOM 2074 C C . ARG A 1 273 ? 3.623 26.962 81.140 1.00 73.44 273 ARG A C 1
ATOM 2076 O O . ARG A 1 273 ? 3.895 27.327 82.273 1.00 73.44 273 ARG A O 1
ATOM 2083 N N . GLN A 1 274 ? 4.422 27.174 80.096 1.00 69.12 274 GLN A N 1
ATOM 2084 C CA . GLN A 1 274 ? 5.735 27.813 80.197 1.00 69.12 274 GLN A CA 1
ATOM 2085 C C . GLN A 1 274 ? 5.662 29.333 80.430 1.00 69.12 274 GLN A C 1
ATOM 2087 O O . GLN A 1 274 ? 6.648 29.931 80.837 1.00 69.12 274 GLN A O 1
ATOM 2092 N N . LYS A 1 275 ? 4.506 29.965 80.179 1.00 64.56 275 LYS A N 1
ATOM 2093 C CA . LYS A 1 275 ? 4.272 31.393 80.459 1.00 64.56 275 LYS A CA 1
ATOM 2094 C C . LYS A 1 275 ? 3.641 31.674 81.828 1.00 64.56 275 LYS A C 1
ATOM 2096 O O . LYS A 1 275 ? 3.497 32.839 82.181 1.00 64.56 275 LYS A O 1
ATOM 2101 N N . LEU A 1 276 ? 3.227 30.641 82.564 1.00 67.31 276 LEU A N 1
ATOM 2102 C CA . LEU A 1 276 ? 2.525 30.757 83.853 1.00 67.31 276 LEU A CA 1
ATOM 2103 C C . LEU A 1 276 ? 3.376 30.304 85.057 1.00 67.31 276 LEU A C 1
ATOM 2105 O O . LEU A 1 276 ? 2.851 30.187 86.162 1.00 67.31 276 LEU A O 1
ATOM 2109 N N . THR A 1 277 ? 4.669 30.060 84.843 1.00 65.00 277 THR A N 1
ATOM 2110 C CA . THR A 1 277 ? 5.697 29.794 85.865 1.00 65.00 277 THR A CA 1
ATOM 2111 C C . THR A 1 277 ? 6.812 30.806 85.716 1.00 65.00 277 THR A C 1
ATOM 2113 O O . THR A 1 277 ? 7.253 31.346 86.748 1.00 65.00 277 THR A O 1
#

pLDDT: mean 88.15, std 12.24, range [50.84, 98.56]

Mean predicted aligned error: 9.55 Å

Sequence (277 aa):
MAFWLILAMGACSLRVSLGSVGAGSTDLGTALPYILVIVMPLVSMGLALKWFADGENMAQPDLRLARFGKWRVVDSAQAKAHPLYGASGIMVSLLVGMLLNVPVRVAEFLVAIPAITSVVPSWLSVLHFMMTLDVVLLTSLYTIAFVAALRRVPLFPRLLVAVWCIDLAMQLSVAQLVAAQGLPASVAAPLQTLLDANVKKVLISVGLWAPYLLLSRRVNVTYRHRVEALTPDPSGSITSSWLHRVALATRDRHARLKCELNSSARIFCLVLRQKLT

Foldseek 3Di:
DVVLLVVLVVLLVVQVVVLDDPPDDDDCVLCVLSVLLNVLLVVLLVVLCVVLVVQLPDDQDDDDPAPPAQKDFDDSVLLVPDPLAAQDDVSVVVLVVLQVCSSVLSVLLSVLQHRDDDDDQPLNVLLNVLSSCLNSVLSSLSSSLSSSRRSLHLCSLVSVVVSLVVNLVSLVVSLVRSVVRVDDPVSNVVSVVSSVVSNVVSVVSCVPPVCCCRPPQSNCSRNVNIHHPPDDDPPDDCPPPVCVVVVVVVVVVVVVVVVVVVVVVVVVVVVVVVVVD

Solvent-accessible surface area (backbone atoms only — not comparable to full-atom values): 15344 Å² total; per-residue (Å²): 106,70,68,57,50,54,52,51,52,50,52,51,52,49,48,59,66,67,50,65,84,62,99,62,80,86,50,64,82,61,48,45,58,60,51,41,57,63,47,40,31,53,52,34,36,55,50,34,52,62,72,36,65,59,16,74,76,53,78,77,70,88,80,71,91,64,74,85,73,69,67,35,81,49,55,72,67,60,24,64,70,36,92,53,40,58,69,62,71,74,46,41,56,52,47,50,52,41,57,50,48,36,60,53,44,50,51,49,47,63,70,73,49,78,79,70,89,66,97,69,61,68,30,56,54,49,41,50,51,46,50,44,49,46,45,31,51,50,33,17,49,36,35,32,36,43,42,28,48,76,38,38,20,43,58,25,72,57,49,48,51,50,49,53,53,50,51,52,51,46,50,52,48,46,54,53,60,28,54,72,49,69,55,53,72,86,51,46,58,60,50,51,53,53,45,52,52,50,50,48,52,51,51,53,49,46,66,64,44,49,59,46,62,59,68,33,64,40,44,32,22,40,35,64,27,28,44,58,66,83,61,79,65,90,89,62,63,60,69,63,63,49,49,50,52,50,52,49,54,53,52,52,51,53,51,51,53,54,52,50,54,54,52,52,52,51,52,51,51,52,57,53,55,68,74,75,114